Protein AF-A0A210R2B8-F1 (afdb_monomer)

Nearest PDB structures (foldseek):
  1wwd-assembly1_A  TM=2.646E-01  e=4.588E+00  Moloney murine leukemia virus

Radius of gyration: 27.99 Å; Cα contacts (8 Å, |Δi|>4): 147; chains: 1; bounding box: 76×61×56 Å

Foldseek 3Di:
DPLPDQDPVNVVVVLVVVLVVCVVVVPDDPVLSVLSVLLNVVLVVLVLFFDNSQSVVLVVVVVVVCVVVVDGRNDDDPVSVPPRTHTDCPGPVVVVVVVVVVVVVDDDPDDPPPPFFADADPVRFTAHPCLQVVNDPPVPDPGQNAASVPRHNPHHVVPDDPDDDPDPDPPPDDDPVPVVVVVVVVVVVVVVVPD

Solvent-accessible surface area (backbone atoms only — not comparable to full-atom values): 11917 Å² total; per-residue (Å²): 132,82,85,81,74,79,46,74,64,58,49,52,54,50,54,50,50,52,51,51,50,50,62,70,68,57,87,56,54,74,65,57,54,54,20,46,51,51,29,52,53,49,53,55,58,43,42,72,42,23,40,56,67,28,43,54,54,37,51,52,53,50,53,56,44,34,69,75,69,68,58,64,56,52,67,87,54,73,80,55,69,72,41,73,61,41,68,32,80,82,22,71,65,47,42,50,55,46,48,57,54,44,63,72,70,49,84,66,89,86,67,86,75,68,88,72,74,32,64,67,46,100,87,70,49,45,23,37,54,45,39,27,74,70,73,47,67,70,90,83,47,94,56,47,65,32,11,82,81,77,65,41,67,87,54,39,32,65,78,43,94,84,62,76,77,79,63,103,61,79,93,78,86,89,83,67,75,64,68,57,49,57,54,54,52,58,56,51,60,60,62,68,72,74,114

Sequence (195 aa):
MTFGDVTIEQYGYASIQILQDMIKTGDITQDAHADYLSYSQSVFRLAANNVWHSVLLYDMEYRDRQVQENFRSGSFLPNLREFNLIQKPDSVTAKAMTEIRDTSSGARPGYSAEKGKGPLLPDGRTIRRRFNTGECARMDCRMSHHCALCYSNNHNAKQHSGFNVSPGGRPNGQSRNARDRDRQTRQKDNLQQAV

Mean predicted aligned error: 19.86 Å

Organism: Mizuhopecten yessoensis (NCBI:txid6573)

pLDDT: mean 70.79, std 18.29, range [30.81, 95.88]

Structure (mmCIF, N/CA/C/O backbone):
data_AF-A0A210R2B8-F1
#
_entry.id   AF-A0A210R2B8-F1
#
loop_
_atom_site.group_PDB
_atom_site.id
_atom_site.type_symbol
_atom_site.label_atom_id
_atom_site.label_alt_id
_atom_site.label_comp_id
_atom_site.label_asym_id
_atom_site.label_entity_id
_atom_site.label_seq_id
_atom_site.pdbx_PDB_ins_code
_atom_site.Cartn_x
_atom_site.Cartn_y
_atom_site.Cartn_z
_atom_site.occupancy
_atom_site.B_iso_or_equiv
_atom_site.auth_seq_id
_atom_site.auth_comp_id
_atom_site.auth_asym_id
_atom_site.auth_atom_id
_atom_site.pdbx_PDB_model_num
ATOM 1 N N . MET A 1 1 ? -10.026 -19.875 -1.805 1.00 41.12 1 MET A N 1
ATOM 2 C CA . MET A 1 1 ? -10.613 -18.739 -2.545 1.00 41.12 1 MET A CA 1
ATOM 3 C C . MET A 1 1 ? -9.684 -18.397 -3.691 1.00 41.12 1 MET A C 1
ATOM 5 O O . MET A 1 1 ? -8.501 -18.196 -3.457 1.00 41.12 1 MET A O 1
ATOM 9 N N . THR A 1 2 ? -10.175 -18.420 -4.926 1.00 44.41 2 THR A N 1
ATOM 10 C CA . THR A 1 2 ? -9.425 -17.981 -6.106 1.00 44.41 2 THR A CA 1
ATOM 11 C C . THR A 1 2 ? -9.443 -16.453 -6.136 1.00 44.41 2 THR A C 1
ATOM 13 O O . THR A 1 2 ? -10.464 -15.850 -6.438 1.00 44.41 2 THR A O 1
ATOM 16 N N . PHE A 1 3 ? -8.323 -15.816 -5.787 1.00 53.41 3 PHE A N 1
ATOM 17 C CA . PHE A 1 3 ? -8.124 -14.354 -5.723 1.00 53.41 3 PHE A CA 1
ATOM 18 C C . PHE A 1 3 ? -8.175 -13.640 -7.099 1.00 53.41 3 PHE A C 1
ATOM 20 O O . PHE A 1 3 ? -7.581 -12.579 -7.286 1.00 53.41 3 PHE A O 1
ATOM 27 N N . GLY A 1 4 ? -8.831 -14.242 -8.095 1.00 56.97 4 GLY A N 1
ATOM 28 C CA . GLY A 1 4 ? -8.884 -13.751 -9.473 1.00 56.97 4 GLY A CA 1
ATOM 29 C C . GLY A 1 4 ? -9.984 -12.726 -9.747 1.00 56.97 4 GLY A C 1
ATOM 30 O O . GLY A 1 4 ? -9.853 -11.974 -10.707 1.00 56.97 4 GLY A O 1
ATOM 31 N N . ASP A 1 5 ? -11.020 -12.657 -8.904 1.00 71.19 5 ASP A N 1
ATOM 32 C CA . ASP A 1 5 ? -12.300 -12.057 -9.317 1.00 71.19 5 ASP A CA 1
ATOM 33 C C . ASP A 1 5 ? -12.723 -10.813 -8.522 1.00 71.19 5 ASP A C 1
ATOM 35 O O . ASP A 1 5 ? -13.748 -10.210 -8.831 1.00 71.19 5 ASP A O 1
ATOM 39 N N . VAL A 1 6 ? -11.962 -10.403 -7.500 1.00 86.94 6 VAL A N 1
ATOM 40 C CA . VAL A 1 6 ? -12.281 -9.175 -6.754 1.00 86.94 6 VAL A CA 1
ATOM 41 C C . VAL A 1 6 ? -11.829 -7.981 -7.579 1.00 86.94 6 VAL A C 1
ATOM 43 O O .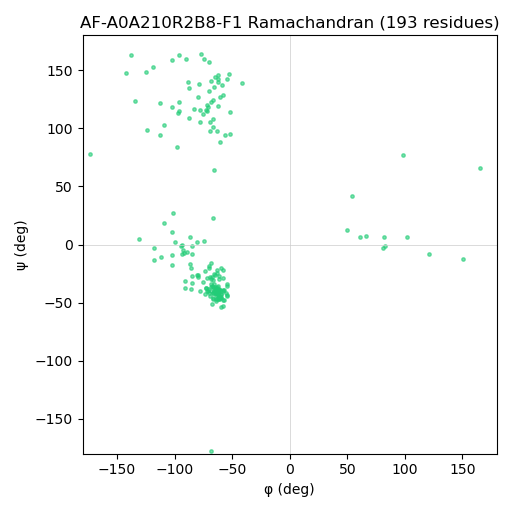 VAL A 1 6 ? -10.639 -7.803 -7.811 1.00 86.94 6 VAL A O 1
ATOM 46 N N . THR A 1 7 ? -12.770 -7.156 -8.017 1.00 91.44 7 THR A N 1
ATOM 47 C CA . THR A 1 7 ? -12.503 -5.874 -8.687 1.00 91.44 7 THR A CA 1
ATOM 48 C C . THR A 1 7 ? -12.100 -4.790 -7.683 1.00 91.44 7 THR A C 1
ATOM 50 O O . THR A 1 7 ? -12.315 -4.925 -6.476 1.00 91.44 7 THR A O 1
ATOM 53 N N . ILE A 1 8 ? -11.521 -3.691 -8.173 1.00 91.75 8 ILE A N 1
ATOM 54 C CA . ILE A 1 8 ? -11.140 -2.544 -7.330 1.00 91.75 8 ILE A CA 1
ATOM 55 C C . ILE A 1 8 ? -12.383 -1.955 -6.650 1.00 91.75 8 ILE A C 1
ATOM 57 O O . ILE A 1 8 ? -12.347 -1.604 -5.471 1.00 91.75 8 ILE A O 1
ATOM 61 N N . GLU A 1 9 ? -13.495 -1.889 -7.378 1.00 93.31 9 GLU A N 1
ATOM 62 C CA . GLU A 1 9 ? -14.778 -1.389 -6.902 1.00 93.31 9 GLU A CA 1
ATOM 63 C C . GLU A 1 9 ? -15.332 -2.273 -5.783 1.00 93.31 9 GLU A C 1
ATOM 65 O O . GLU A 1 9 ? -15.695 -1.767 -4.723 1.00 93.31 9 GLU A O 1
ATOM 70 N N . GLN A 1 10 ? -15.346 -3.597 -5.978 1.00 93.44 10 GLN A N 1
ATOM 71 C CA . GLN A 1 10 ? -15.793 -4.545 -4.951 1.00 93.44 10 GLN A CA 1
ATOM 72 C C . GLN A 1 10 ? -14.930 -4.470 -3.691 1.00 93.44 10 GLN A C 1
ATOM 74 O O . GLN A 1 10 ? -15.471 -4.479 -2.586 1.00 93.44 10 GLN A O 1
ATOM 79 N N . TYR A 1 11 ? -13.609 -4.349 -3.850 1.00 94.31 11 TYR A N 1
ATOM 80 C CA . TYR A 1 11 ? -12.707 -4.128 -2.724 1.00 94.31 11 TYR A CA 1
ATOM 81 C C . TYR A 1 11 ? -13.067 -2.836 -1.982 1.00 94.31 11 TYR A C 1
ATOM 83 O O . TYR A 1 11 ? -13.210 -2.852 -0.764 1.00 94.31 11 TYR A O 1
ATOM 91 N N . GLY A 1 12 ? -13.304 -1.735 -2.701 1.00 94.75 12 GLY A N 1
ATOM 92 C CA . GLY A 1 12 ? -13.677 -0.464 -2.082 1.00 94.75 12 GLY A CA 1
ATOM 93 C C . GLY A 1 12 ? -15.005 -0.496 -1.339 1.00 94.75 12 GLY A C 1
ATOM 94 O O . GLY A 1 12 ? -15.077 0.006 -0.217 1.00 94.75 12 GLY A O 1
ATOM 95 N N . TYR A 1 13 ? -16.029 -1.140 -1.902 1.00 95.88 13 TYR A N 1
ATOM 96 C CA . TYR A 1 13 ? -17.287 -1.365 -1.191 1.00 95.88 13 TYR A CA 1
ATOM 97 C C . TYR A 1 13 ? -17.075 -2.185 0.085 1.00 95.88 13 TYR A C 1
ATOM 99 O O . TYR A 1 13 ? -17.575 -1.801 1.143 1.00 95.88 13 TYR A O 1
ATOM 107 N N . ALA A 1 14 ? -16.290 -3.263 0.014 1.00 94.00 14 ALA A N 1
ATOM 108 C CA . ALA A 1 14 ? -15.979 -4.088 1.177 1.00 94.00 14 ALA A CA 1
ATOM 109 C C . ALA A 1 14 ? -15.198 -3.309 2.250 1.00 94.00 14 ALA A C 1
ATOM 111 O O . ALA A 1 14 ? -15.536 -3.395 3.429 1.00 94.00 14 ALA A O 1
ATOM 112 N N . SER A 1 15 ? -14.204 -2.499 1.868 1.00 93.44 15 SER A N 1
ATOM 113 C CA . SER A 1 15 ? -13.444 -1.674 2.816 1.00 93.44 15 SER A CA 1
ATOM 114 C C . SER A 1 15 ? -14.328 -0.652 3.530 1.00 93.44 15 SER A C 1
ATOM 116 O O . SER A 1 15 ? -14.217 -0.470 4.741 1.00 93.44 15 SER A O 1
ATOM 118 N N . ILE A 1 16 ? -15.241 0.004 2.806 1.00 94.38 16 ILE A N 1
ATOM 119 C CA . ILE A 1 16 ? -16.179 0.958 3.410 1.00 94.38 16 ILE A CA 1
ATOM 120 C C . ILE A 1 16 ? -17.126 0.239 4.373 1.00 94.38 16 ILE A C 1
ATOM 122 O O . ILE A 1 16 ? -17.379 0.755 5.460 1.00 94.38 16 ILE A O 1
ATOM 126 N N . GLN A 1 17 ? -17.614 -0.949 4.010 1.00 94.75 17 GLN A N 1
ATOM 127 C CA . GLN A 1 17 ? -18.483 -1.740 4.879 1.00 94.75 17 GLN A CA 1
ATOM 128 C C . GLN A 1 17 ? -17.774 -2.124 6.183 1.00 94.75 17 GLN A C 1
ATOM 130 O O . GLN A 1 17 ? -18.328 -1.909 7.257 1.00 94.75 17 GLN A O 1
ATOM 135 N N . ILE A 1 18 ? -16.522 -2.588 6.099 1.00 91.69 18 ILE A N 1
ATOM 136 C CA . ILE A 1 18 ? -15.697 -2.893 7.276 1.00 91.69 18 ILE A CA 1
ATOM 137 C C . ILE A 1 18 ? -15.569 -1.657 8.169 1.00 91.69 18 ILE A C 1
ATOM 139 O O . ILE A 1 18 ? -15.803 -1.746 9.369 1.00 91.69 18 ILE A O 1
ATOM 143 N N . LEU A 1 19 ? -15.257 -0.489 7.597 1.00 91.56 19 LEU A N 1
ATOM 144 C CA . LEU A 1 19 ? -15.153 0.748 8.371 1.00 91.56 19 LEU A CA 1
ATOM 145 C C . LEU A 1 19 ? -16.487 1.148 9.022 1.00 91.56 19 LEU A C 1
ATOM 147 O O . LEU A 1 19 ? -16.501 1.616 10.157 1.00 91.56 19 LEU A O 1
ATOM 151 N N . GLN A 1 20 ? -17.614 0.977 8.330 1.00 92.81 20 GLN A N 1
ATOM 152 C CA . GLN A 1 20 ? -18.930 1.251 8.909 1.00 92.81 20 GLN A CA 1
ATOM 153 C C . GLN A 1 20 ? -19.238 0.327 10.083 1.00 92.81 20 GLN A C 1
ATOM 155 O O . GLN A 1 20 ? -19.769 0.788 11.092 1.00 92.81 20 GLN A O 1
ATOM 160 N N . ASP A 1 21 ? -18.907 -0.954 9.960 1.00 91.75 21 ASP A N 1
ATOM 161 C CA . ASP A 1 21 ? -19.127 -1.930 11.021 1.00 91.75 21 ASP A CA 1
ATOM 162 C C . ASP A 1 21 ? -18.228 -1.621 12.224 1.00 91.75 21 ASP A C 1
ATOM 164 O O . ASP A 1 21 ? -18.722 -1.583 13.346 1.00 91.75 21 ASP A O 1
ATOM 168 N N . MET A 1 22 ? -16.965 -1.255 11.977 1.00 88.12 22 MET A N 1
ATOM 169 C CA . MET A 1 22 ? -16.023 -0.755 12.986 1.00 88.12 22 MET A CA 1
ATOM 170 C C . MET A 1 22 ? -16.580 0.450 13.769 1.00 88.12 22 MET A C 1
ATOM 172 O O . MET A 1 22 ? -16.492 0.498 14.994 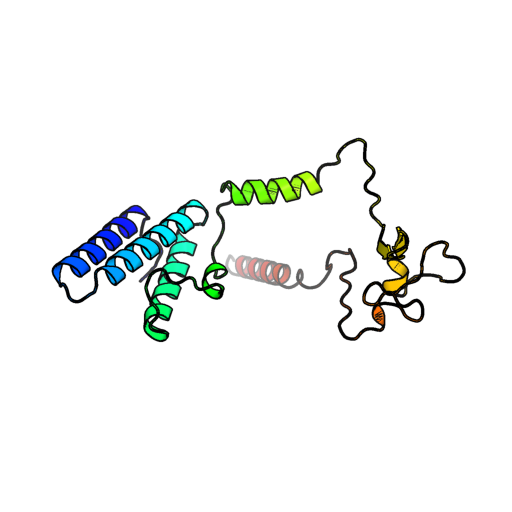1.00 88.12 22 MET A O 1
ATOM 176 N N . ILE A 1 23 ? -17.201 1.406 13.071 1.00 89.88 23 ILE A N 1
ATOM 177 C CA . ILE A 1 23 ? -17.823 2.585 13.693 1.00 89.88 23 ILE A CA 1
ATOM 178 C C . ILE A 1 23 ? -19.061 2.197 14.514 1.00 89.88 23 ILE A C 1
ATOM 180 O O . ILE A 1 23 ? -19.286 2.761 15.584 1.00 89.88 23 ILE A O 1
ATOM 184 N N . LYS A 1 24 ? -19.885 1.267 14.015 1.00 89.75 24 LYS A N 1
ATOM 185 C CA . LYS A 1 24 ? -21.137 0.853 14.669 1.00 89.75 24 LYS A CA 1
ATOM 186 C C . LYS A 1 24 ? -20.904 0.022 15.921 1.00 89.75 24 LYS A C 1
ATOM 188 O O . LYS A 1 24 ? -21.654 0.185 16.878 1.00 89.75 24 LYS A O 1
ATOM 193 N N . THR A 1 25 ? -19.923 -0.878 15.905 1.00 85.50 25 THR A N 1
ATOM 194 C CA . THR A 1 25 ? -19.613 -1.702 17.078 1.00 85.50 25 THR A CA 1
ATOM 195 C C . THR A 1 25 ? -19.008 -0.865 18.197 1.00 85.50 25 THR A C 1
ATOM 197 O O . THR A 1 25 ? -19.204 -1.188 19.361 1.00 85.50 25 THR A O 1
ATOM 200 N N . GLY A 1 26 ? -18.327 0.241 17.872 1.00 73.12 26 GLY A N 1
ATOM 201 C CA . GLY A 1 26 ? -17.733 1.133 18.872 1.00 73.12 26 GLY A CA 1
ATOM 202 C C . GLY A 1 26 ? -16.593 0.487 19.669 1.00 73.12 26 GLY A C 1
ATOM 203 O O . GLY A 1 26 ? -16.080 1.096 20.603 1.00 73.12 26 GLY A O 1
ATOM 204 N N . ASP A 1 27 ? -16.168 -0.717 19.276 1.00 65.81 27 ASP A N 1
ATOM 205 C CA . ASP A 1 27 ? -15.156 -1.536 19.954 1.00 65.81 27 ASP A CA 1
ATOM 206 C C . ASP A 1 27 ? -13.719 -1.021 19.741 1.00 65.81 27 ASP A C 1
ATOM 208 O O . ASP A 1 27 ? -12.745 -1.642 20.167 1.00 65.81 27 ASP A O 1
ATOM 212 N N . ILE A 1 28 ? -13.558 0.107 19.048 1.00 77.50 28 ILE A N 1
ATOM 213 C CA . ILE A 1 28 ? -12.274 0.600 18.549 1.00 77.50 28 ILE A CA 1
ATOM 214 C C . ILE A 1 28 ? -12.196 2.118 18.651 1.00 77.50 28 ILE A C 1
ATOM 216 O O . ILE A 1 28 ? -13.186 2.841 18.543 1.00 77.50 28 ILE A O 1
ATOM 220 N N . THR A 1 29 ? -10.982 2.608 18.890 1.00 81.69 29 THR A N 1
ATOM 221 C CA . THR A 1 29 ? -10.710 4.033 19.089 1.00 81.69 29 THR A CA 1
ATOM 222 C C . THR A 1 29 ? -10.867 4.821 17.786 1.00 81.69 29 THR A C 1
ATOM 224 O O . THR A 1 29 ? -10.700 4.282 16.692 1.00 81.69 29 THR A O 1
ATOM 227 N N . GLN A 1 30 ? -11.120 6.135 17.881 1.00 81.56 30 GLN A N 1
ATOM 228 C CA . GLN A 1 30 ? -11.117 7.012 16.698 1.00 81.56 30 GLN A CA 1
ATOM 229 C C . GLN A 1 30 ? -9.800 6.923 15.910 1.00 81.56 30 GLN A C 1
ATOM 231 O O . GLN A 1 30 ? -9.812 6.966 14.679 1.00 81.56 30 GLN A O 1
ATOM 236 N N . ASP A 1 31 ? -8.681 6.719 16.605 1.00 85.06 31 ASP A N 1
ATOM 237 C CA . ASP A 1 31 ? -7.373 6.497 15.989 1.00 85.06 31 ASP A CA 1
ATOM 238 C C . ASP A 1 31 ? -7.350 5.233 15.116 1.00 85.06 31 ASP A C 1
ATOM 240 O O . ASP A 1 31 ? -6.795 5.254 14.020 1.00 85.06 31 ASP A O 1
ATOM 244 N N . ALA A 1 32 ? -8.015 4.152 15.537 1.00 84.38 32 ALA A N 1
ATOM 245 C CA . ALA A 1 32 ? -8.114 2.924 14.750 1.00 84.38 32 ALA A CA 1
ATOM 246 C C . ALA A 1 32 ? -8.939 3.117 13.461 1.00 84.38 32 ALA A C 1
ATOM 248 O O . ALA A 1 32 ? -8.652 2.489 12.437 1.00 84.38 32 ALA A O 1
ATOM 249 N N . HIS A 1 33 ? -9.929 4.018 13.472 1.00 88.00 33 HIS A N 1
ATOM 250 C CA . HIS A 1 33 ? -10.662 4.396 12.259 1.00 88.00 33 HIS A CA 1
ATOM 251 C C . HIS A 1 33 ? -9.757 5.145 11.272 1.00 88.00 33 HIS A C 1
ATOM 253 O O . HIS A 1 33 ? -9.731 4.826 10.080 1.00 88.00 33 HIS A O 1
ATOM 259 N N . ALA A 1 34 ? -8.986 6.120 11.765 1.00 88.88 34 ALA A N 1
ATOM 260 C CA . ALA A 1 34 ? -8.048 6.893 10.953 1.00 88.88 34 ALA A CA 1
ATOM 261 C C . ALA A 1 34 ? -6.929 6.013 10.362 1.00 88.88 34 ALA A C 1
ATOM 263 O O . ALA A 1 34 ? -6.553 6.166 9.195 1.00 88.88 34 ALA A O 1
ATOM 264 N N . ASP A 1 35 ? -6.451 5.044 11.137 1.00 90.44 35 ASP A N 1
ATOM 265 C CA . ASP A 1 35 ? -5.475 4.040 10.716 1.00 90.44 35 ASP A CA 1
ATOM 266 C C . ASP A 1 35 ? -6.001 3.168 9.572 1.00 90.44 35 ASP A C 1
ATOM 268 O O . ASP A 1 35 ? -5.318 2.951 8.568 1.00 90.44 35 ASP A O 1
ATOM 272 N N . TYR A 1 36 ? -7.239 2.680 9.694 1.00 91.56 36 TYR A N 1
ATOM 273 C CA . TYR A 1 36 ? -7.866 1.859 8.661 1.00 91.56 36 TYR A CA 1
ATOM 274 C C . TYR A 1 36 ? -8.130 2.648 7.369 1.00 91.56 36 TYR A C 1
ATOM 276 O O . TYR A 1 36 ? -7.941 2.131 6.262 1.00 91.56 36 TYR A O 1
ATOM 284 N N . LEU A 1 37 ? -8.496 3.927 7.486 1.00 91.50 37 LEU A N 1
ATOM 285 C CA . LEU A 1 37 ? -8.605 4.831 6.341 1.00 91.50 37 LEU A CA 1
ATOM 286 C C . LEU A 1 37 ? -7.251 5.032 5.649 1.00 91.50 37 LEU A C 1
ATOM 288 O O . LEU A 1 37 ? -7.159 4.899 4.428 1.00 91.50 37 LEU A O 1
ATOM 292 N N . SER A 1 38 ? -6.193 5.294 6.418 1.00 90.75 38 SER A N 1
ATOM 293 C CA . SER A 1 38 ? -4.828 5.480 5.904 1.00 90.75 38 SER A CA 1
ATOM 294 C C . SER A 1 38 ? -4.300 4.222 5.205 1.00 90.75 38 SER A C 1
ATOM 296 O O . SER A 1 38 ? -3.662 4.290 4.146 1.00 90.75 38 SER A O 1
ATOM 298 N N . TYR A 1 39 ? -4.615 3.054 5.766 1.00 92.50 39 TYR A N 1
ATOM 299 C CA . TYR A 1 39 ? -4.369 1.760 5.143 1.00 92.50 39 TYR A CA 1
ATOM 300 C C . TYR A 1 39 ? -5.088 1.629 3.796 1.00 92.50 39 TYR A C 1
ATOM 302 O O . TYR A 1 39 ? -4.447 1.397 2.770 1.00 92.50 39 TYR A O 1
ATOM 310 N N . SER A 1 40 ? -6.402 1.855 3.776 1.00 92.38 40 SER A N 1
ATOM 311 C CA . SER A 1 40 ? -7.226 1.716 2.571 1.00 92.38 40 SER A CA 1
ATOM 312 C C . SER A 1 40 ? -6.747 2.647 1.450 1.00 92.38 40 SER A C 1
ATOM 314 O O . SER A 1 40 ? -6.583 2.222 0.306 1.00 92.38 40 SER A O 1
ATOM 316 N N . GLN A 1 41 ? -6.413 3.900 1.781 1.00 91.44 41 GLN A N 1
ATOM 317 C CA . GLN A 1 41 ? -5.804 4.854 0.845 1.00 91.44 41 GLN A CA 1
ATOM 318 C C . GLN A 1 41 ? -4.486 4.335 0.259 1.00 91.44 41 GLN A C 1
ATOM 320 O O . GLN A 1 41 ? -4.214 4.519 -0.930 1.00 91.44 41 GLN A O 1
ATOM 325 N N . SER A 1 42 ? -3.665 3.670 1.074 1.00 90.06 42 SER A N 1
ATOM 326 C CA . SER A 1 42 ? -2.404 3.086 0.619 1.00 90.06 42 SER A CA 1
ATOM 327 C C . SER A 1 42 ? -2.635 1.966 -0.394 1.00 90.06 42 SER A C 1
ATOM 329 O O . SER A 1 42 ? -1.955 1.955 -1.420 1.00 90.06 42 SER A O 1
ATOM 331 N N . VAL A 1 43 ? -3.627 1.098 -0.176 1.00 91.88 43 VAL A N 1
ATOM 332 C CA . VAL A 1 43 ? -4.001 0.037 -1.128 1.00 91.88 43 VAL A CA 1
ATOM 333 C C . VAL A 1 43 ? -4.461 0.630 -2.465 1.00 91.88 43 VAL A C 1
ATOM 335 O O . VAL A 1 43 ? -3.948 0.245 -3.517 1.00 91.88 43 VAL A O 1
ATOM 338 N N . PHE A 1 44 ? -5.327 1.649 -2.457 1.00 92.69 44 PHE A N 1
ATOM 339 C CA . PHE A 1 44 ? -5.743 2.327 -3.695 1.00 92.69 44 PHE A CA 1
ATOM 340 C C . PHE A 1 44 ? -4.588 3.036 -4.408 1.00 92.69 44 PHE A C 1
ATOM 342 O O . PHE A 1 44 ? -4.476 2.989 -5.636 1.00 92.69 44 PHE A O 1
ATOM 349 N N . ARG A 1 45 ? -3.672 3.648 -3.654 1.00 89.44 45 ARG A N 1
ATOM 350 C CA . ARG A 1 45 ? -2.462 4.253 -4.223 1.00 89.44 45 ARG A CA 1
ATOM 351 C C . ARG A 1 45 ? -1.561 3.207 -4.882 1.00 89.44 45 ARG A C 1
ATOM 353 O O . ARG A 1 45 ? -0.956 3.486 -5.919 1.00 89.44 45 ARG A O 1
ATOM 360 N N . LEU A 1 46 ? -1.468 2.007 -4.309 1.00 90.12 46 LEU A N 1
ATOM 361 C CA . LEU A 1 46 ? -0.760 0.890 -4.933 1.00 90.12 46 LEU A CA 1
ATOM 362 C C . LEU A 1 46 ? -1.474 0.431 -6.209 1.00 90.12 46 LEU A C 1
ATOM 364 O O . LEU A 1 46 ? -0.799 0.231 -7.218 1.00 90.12 46 LEU A O 1
ATOM 368 N N . ALA A 1 47 ? -2.806 0.356 -6.205 1.00 91.25 47 ALA A N 1
ATOM 369 C CA . ALA A 1 47 ? -3.615 -0.014 -7.370 1.00 91.25 47 ALA A CA 1
ATOM 370 C C . ALA A 1 47 ? -3.469 0.955 -8.552 1.00 91.25 47 ALA A C 1
ATOM 372 O O . ALA A 1 47 ? -3.612 0.547 -9.707 1.00 91.25 47 ALA A O 1
ATOM 373 N N . ALA A 1 48 ? -3.140 2.225 -8.299 1.00 88.62 48 ALA A N 1
ATOM 374 C CA . ALA A 1 48 ? -2.877 3.192 -9.362 1.00 88.62 48 ALA A CA 1
ATOM 375 C C . ALA A 1 48 ? -1.671 2.775 -10.225 1.00 88.62 48 ALA A C 1
ATOM 377 O O . ALA A 1 48 ? -1.766 2.753 -11.454 1.00 88.62 48 ALA A O 1
ATOM 378 N N . ASN A 1 49 ? -0.571 2.371 -9.583 1.00 85.94 49 ASN A N 1
ATOM 379 C CA . ASN A 1 49 ? 0.719 2.139 -10.243 1.00 85.94 49 ASN A CA 1
ATOM 380 C C . ASN A 1 49 ? 1.044 0.662 -10.493 1.00 85.94 49 ASN A C 1
ATOM 382 O O . ASN A 1 49 ? 1.910 0.371 -11.316 1.00 85.94 49 ASN A O 1
ATOM 386 N N . ASN A 1 50 ? 0.366 -0.262 -9.813 1.00 89.25 50 ASN A N 1
ATOM 387 C CA . ASN A 1 50 ? 0.668 -1.691 -9.859 1.00 89.25 50 ASN A CA 1
ATOM 388 C C . ASN A 1 50 ? -0.511 -2.504 -10.394 1.00 89.25 50 ASN A C 1
ATOM 390 O O . ASN A 1 50 ? -1.671 -2.105 -10.285 1.00 89.25 50 ASN A O 1
ATOM 394 N N . VAL A 1 51 ? -0.211 -3.653 -10.991 1.00 89.75 51 VAL A N 1
ATOM 395 C CA . VAL A 1 51 ? -1.205 -4.616 -11.466 1.00 89.75 51 VAL A CA 1
ATOM 396 C C . VAL A 1 51 ? -2.073 -5.042 -10.287 1.00 89.75 51 VAL A C 1
ATOM 398 O O . VAL A 1 51 ? -1.554 -5.460 -9.254 1.00 89.75 51 VAL A O 1
ATOM 401 N N . TRP A 1 52 ? -3.393 -4.959 -10.446 1.00 91.38 52 TRP A N 1
ATOM 402 C CA . TRP A 1 52 ? -4.338 -5.139 -9.344 1.00 91.38 52 TRP A CA 1
ATOM 403 C C . TRP A 1 52 ? -4.164 -6.466 -8.598 1.00 91.38 52 TRP A C 1
ATOM 405 O O . TRP A 1 52 ? -4.107 -6.483 -7.374 1.00 91.38 52 TRP A O 1
ATOM 415 N N . HIS A 1 53 ? -3.940 -7.559 -9.328 1.00 88.44 53 HIS A N 1
ATOM 416 C CA . HIS A 1 53 ? -3.676 -8.865 -8.725 1.00 88.44 53 HIS A CA 1
ATOM 417 C C . HIS A 1 53 ? -2.470 -8.856 -7.766 1.00 88.44 53 HIS A C 1
ATOM 419 O O . HIS A 1 53 ? -2.530 -9.442 -6.691 1.00 88.44 53 HIS A O 1
ATOM 425 N N . SER A 1 54 ? -1.395 -8.133 -8.101 1.00 88.25 54 SER A N 1
ATOM 426 C CA . SER A 1 54 ? -0.243 -7.991 -7.199 1.00 88.25 54 SER A CA 1
ATOM 427 C C . SER A 1 54 ? -0.553 -7.167 -5.947 1.00 88.25 54 SER A C 1
ATOM 429 O O . SER A 1 54 ? 0.018 -7.416 -4.890 1.00 88.25 54 SER A O 1
ATOM 431 N N . VAL A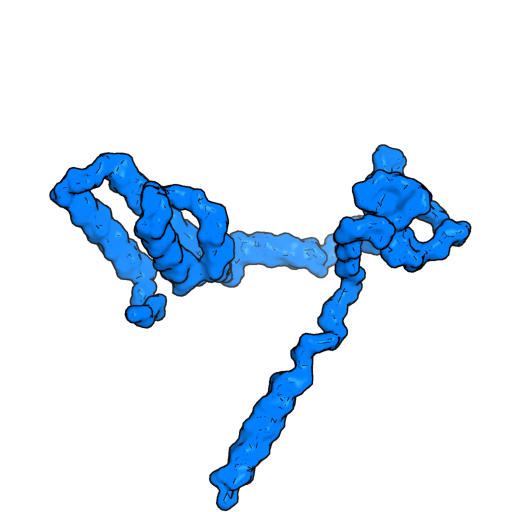 1 55 ? -1.490 -6.220 -6.046 1.00 90.94 55 VAL A N 1
ATOM 432 C CA . VAL A 1 55 ? -1.953 -5.419 -4.906 1.00 90.94 55 VAL A CA 1
ATOM 433 C C . VAL A 1 55 ? -2.814 -6.256 -3.964 1.00 90.94 55 VAL A C 1
ATOM 435 O O . VAL A 1 55 ? -2.664 -6.124 -2.757 1.00 90.94 55 VAL A O 1
ATOM 438 N N . LEU A 1 56 ? -3.644 -7.162 -4.488 1.00 90.50 56 LEU A N 1
ATOM 439 C CA . LEU A 1 56 ? -4.400 -8.113 -3.664 1.00 90.50 56 LEU A CA 1
ATOM 440 C C . LEU A 1 56 ? -3.484 -9.091 -2.911 1.00 90.50 56 LEU A C 1
ATOM 442 O O . LEU A 1 56 ? -3.742 -9.403 -1.754 1.00 90.50 56 LEU A O 1
ATOM 446 N N . LEU A 1 57 ? -2.389 -9.544 -3.533 1.00 88.50 57 LEU A N 1
ATOM 447 C CA . LEU A 1 57 ? -1.386 -10.369 -2.844 1.00 88.50 57 LEU A CA 1
ATOM 448 C C . LEU A 1 57 ? -0.670 -9.592 -1.733 1.00 88.50 57 LEU A C 1
ATOM 450 O O . LEU A 1 57 ? -0.425 -10.142 -0.663 1.00 88.50 57 LEU A O 1
ATOM 454 N N . TYR A 1 58 ? -0.355 -8.318 -1.982 1.00 90.31 58 TYR A N 1
ATOM 455 C CA . TYR A 1 58 ? 0.180 -7.418 -0.962 1.00 90.31 58 TYR A CA 1
ATOM 456 C C . TYR A 1 58 ? -0.804 -7.230 0.202 1.00 90.31 58 TYR A C 1
ATOM 458 O O . TYR A 1 58 ? -0.397 -7.323 1.355 1.00 90.31 58 TYR A O 1
ATOM 466 N N . ASP A 1 59 ? -2.081 -6.973 -0.095 1.00 90.44 59 ASP A N 1
ATOM 467 C CA . ASP A 1 59 ? -3.147 -6.783 0.896 1.00 90.44 59 ASP A CA 1
ATOM 468 C C . ASP A 1 59 ? -3.289 -8.012 1.802 1.00 90.44 59 ASP A C 1
ATOM 470 O O . ASP A 1 59 ? -3.263 -7.889 3.024 1.00 90.44 59 ASP A O 1
ATOM 474 N N . MET A 1 60 ? -3.327 -9.204 1.204 1.00 88.38 60 MET A N 1
ATOM 475 C CA . MET A 1 60 ? -3.386 -10.469 1.934 1.00 88.38 60 MET A CA 1
ATOM 476 C C . MET A 1 60 ? -2.196 -10.635 2.889 1.00 88.38 60 MET A C 1
ATOM 478 O O . MET A 1 60 ? -2.397 -10.826 4.085 1.00 88.38 60 MET A O 1
ATOM 482 N N . GLU A 1 61 ? -0.963 -10.486 2.394 1.00 88.44 61 GLU A N 1
ATOM 483 C CA . GLU A 1 61 ? 0.249 -10.592 3.222 1.00 88.44 61 GLU A CA 1
ATOM 484 C C . GLU A 1 61 ? 0.266 -9.528 4.332 1.00 88.44 61 GLU A C 1
ATOM 486 O O . GLU A 1 61 ? 0.648 -9.811 5.467 1.00 88.44 61 GLU A O 1
ATOM 491 N N . TYR A 1 62 ? -0.175 -8.301 4.037 1.00 90.50 62 TYR A N 1
ATOM 492 C CA . TYR A 1 62 ? -0.251 -7.232 5.030 1.00 90.50 62 TYR A CA 1
ATOM 493 C C . TYR A 1 62 ? -1.193 -7.613 6.170 1.00 90.50 62 TYR A C 1
ATOM 495 O O . TYR A 1 62 ? -0.852 -7.428 7.338 1.00 90.50 62 TYR A O 1
ATOM 503 N N . ARG A 1 63 ? -2.372 -8.152 5.843 1.00 88.94 63 ARG A N 1
ATOM 504 C CA . ARG A 1 63 ? -3.390 -8.537 6.827 1.00 88.94 63 ARG A CA 1
ATOM 505 C C . ARG A 1 63 ? -2.974 -9.772 7.618 1.00 88.94 63 ARG A C 1
ATOM 507 O O . ARG A 1 63 ? -3.156 -9.781 8.833 1.00 88.94 63 ARG A O 1
ATOM 514 N N . ASP A 1 64 ? -2.328 -10.745 6.984 1.00 89.81 64 ASP A N 1
ATOM 515 C CA . ASP A 1 64 ? -1.771 -11.910 7.675 1.00 89.81 64 ASP A CA 1
ATOM 516 C C . ASP A 1 64 ? -0.697 -11.494 8.686 1.00 89.81 64 ASP A C 1
ATOM 518 O O . ASP A 1 64 ? -0.730 -11.912 9.847 1.00 89.81 64 ASP A O 1
ATOM 522 N N . ARG A 1 65 ? 0.216 -10.594 8.300 1.00 87.56 65 ARG A N 1
ATOM 523 C CA . ARG A 1 65 ? 1.205 -10.051 9.240 1.00 87.56 65 ARG A CA 1
ATOM 524 C C . ARG A 1 65 ? 0.594 -9.164 10.300 1.00 87.56 65 ARG A C 1
ATOM 526 O O . ARG A 1 65 ? 1.072 -9.171 11.426 1.00 87.56 65 ARG A O 1
ATOM 533 N N . GLN A 1 66 ? -0.455 -8.417 9.973 1.00 89.62 66 GLN A N 1
ATOM 534 C CA . GLN A 1 66 ? -1.164 -7.612 10.958 1.00 89.62 66 GLN A CA 1
ATOM 535 C C . GLN A 1 66 ? -1.691 -8.487 12.098 1.00 89.62 66 GLN A C 1
ATOM 537 O O . GLN A 1 66 ? -1.581 -8.095 13.256 1.00 89.62 66 GLN A O 1
ATOM 542 N N . VAL A 1 67 ? -2.194 -9.685 11.785 1.00 88.44 67 VAL A N 1
ATOM 543 C CA . VAL A 1 67 ? -2.628 -10.664 12.791 1.00 88.44 67 VAL A CA 1
ATOM 544 C C . VAL A 1 67 ? -1.440 -11.252 13.562 1.00 88.44 67 VAL A C 1
ATOM 546 O O . VAL A 1 67 ? -1.523 -11.402 14.777 1.00 88.44 67 VAL A O 1
ATOM 549 N N . GLN A 1 68 ? -0.334 -11.574 12.884 1.00 88.62 68 GLN A N 1
ATOM 550 C CA . GLN A 1 68 ? 0.833 -12.215 13.512 1.00 88.62 68 GLN A CA 1
ATOM 551 C C . GLN A 1 68 ? 1.650 -11.270 14.405 1.00 88.62 68 GLN A C 1
ATOM 553 O O . GLN A 1 68 ? 2.098 -11.659 15.480 1.00 88.62 68 GLN A O 1
ATOM 558 N N . GLU A 1 69 ? 1.868 -10.039 13.950 1.00 88.31 69 GLU A N 1
ATOM 559 C CA . GLU A 1 69 ? 2.758 -9.053 14.570 1.00 88.31 69 GLU A CA 1
ATOM 560 C C . GLU A 1 69 ? 1.987 -7.980 15.366 1.00 88.31 69 GLU A C 1
ATOM 562 O O . GLU A 1 69 ? 2.594 -7.198 16.096 1.00 88.31 69 GLU A O 1
ATOM 567 N N . ASN A 1 70 ? 0.653 -7.947 15.252 1.00 87.00 70 ASN A N 1
ATOM 568 C CA . ASN A 1 70 ? -0.251 -7.054 15.985 1.00 87.00 70 ASN A CA 1
ATOM 569 C C . ASN A 1 70 ? 0.093 -5.554 15.863 1.00 87.00 70 ASN A C 1
ATOM 571 O O . ASN A 1 70 ? 0.043 -4.798 16.837 1.00 87.00 70 ASN A O 1
ATOM 575 N N . PHE A 1 71 ? 0.462 -5.106 14.661 1.00 88.62 71 PHE A N 1
ATOM 576 C CA . PHE A 1 71 ? 0.735 -3.693 14.390 1.00 88.62 71 PHE A CA 1
ATOM 577 C C . PHE A 1 71 ? -0.521 -2.923 13.942 1.00 88.62 71 PHE A C 1
ATOM 579 O O . PHE A 1 71 ? -1.502 -3.474 13.434 1.00 88.62 71 PHE A O 1
ATOM 586 N N . ARG A 1 72 ? -0.471 -1.593 14.086 1.00 85.56 72 ARG A N 1
ATOM 587 C CA . ARG A 1 72 ? -1.575 -0.688 13.723 1.00 85.56 72 ARG A CA 1
ATOM 588 C C . ARG A 1 72 ? -1.807 -0.634 12.215 1.00 85.56 72 ARG A C 1
ATOM 590 O O . ARG A 1 72 ? -0.845 -0.556 11.449 1.00 85.56 72 ARG A O 1
ATOM 597 N N . SER A 1 73 ? -3.066 -0.584 11.780 1.00 84.06 73 SER A N 1
ATOM 598 C CA . SER A 1 73 ? -3.385 -0.362 10.362 1.00 84.06 73 SER A CA 1
ATOM 599 C 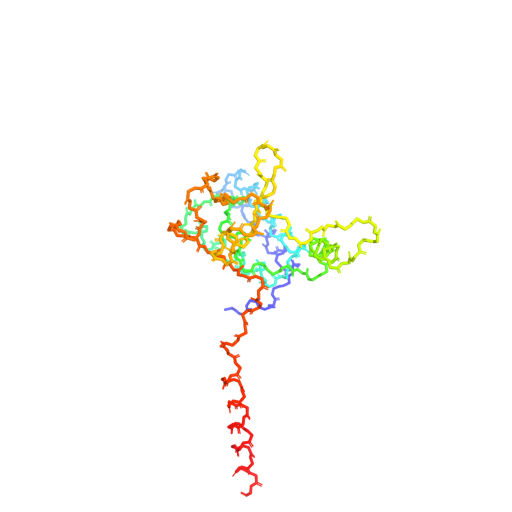C . SER A 1 73 ? -2.712 0.922 9.856 1.00 84.06 73 SER A C 1
ATOM 601 O O . SER A 1 73 ? -2.556 1.893 10.587 1.00 84.06 73 SER A O 1
ATOM 603 N N . GLY A 1 74 ? -2.239 0.917 8.614 1.00 81.06 74 GLY A N 1
ATOM 604 C CA . GLY A 1 74 ? -1.523 2.058 8.039 1.00 81.06 74 GLY A CA 1
ATOM 605 C C . GLY A 1 74 ? -0.045 2.144 8.440 1.00 81.06 74 GLY A C 1
ATOM 606 O O . GLY A 1 74 ? 0.670 2.992 7.907 1.00 81.06 74 GLY A O 1
ATOM 607 N N . SER A 1 75 ? 0.450 1.243 9.300 1.00 83.25 75 SER A N 1
ATOM 608 C CA . SER A 1 75 ? 1.887 1.126 9.570 1.00 83.25 75 SER A CA 1
ATOM 609 C C . SER A 1 75 ? 2.660 0.824 8.289 1.00 83.25 75 SER A C 1
ATOM 611 O O . SER A 1 75 ? 2.250 -0.005 7.470 1.00 83.25 75 SER A O 1
ATOM 613 N N . PHE A 1 76 ? 3.802 1.493 8.130 1.00 75.00 76 PHE A N 1
ATOM 614 C CA . PHE A 1 76 ? 4.707 1.269 7.014 1.00 75.00 76 PHE A CA 1
ATOM 615 C C . PHE A 1 76 ? 5.611 0.069 7.298 1.00 75.00 76 PHE A C 1
ATOM 617 O O . PHE A 1 76 ? 6.439 0.117 8.204 1.00 75.00 76 PHE A O 1
ATOM 624 N N . LEU A 1 77 ? 5.488 -0.978 6.483 1.00 74.62 77 LEU A N 1
ATOM 625 C CA . LEU A 1 77 ? 6.364 -2.146 6.520 1.00 74.62 77 LEU A CA 1
ATOM 626 C C . LEU A 1 77 ? 7.258 -2.147 5.269 1.00 74.62 77 LEU A C 1
ATOM 628 O O . LEU A 1 77 ? 6.778 -2.505 4.188 1.00 74.62 77 LEU A O 1
ATOM 632 N N . PRO A 1 78 ? 8.546 -1.752 5.384 1.00 69.38 78 PRO A N 1
ATOM 633 C CA . PRO A 1 78 ? 9.455 -1.651 4.239 1.00 69.38 78 PRO A CA 1
ATOM 634 C C . PRO A 1 78 ? 9.537 -2.958 3.442 1.00 69.38 78 PRO A C 1
ATOM 636 O O . PRO A 1 78 ? 9.412 -2.953 2.221 1.00 69.38 78 PRO A O 1
ATOM 639 N N . ASN A 1 79 ? 9.636 -4.079 4.158 1.00 72.69 79 ASN A N 1
ATOM 640 C CA . ASN A 1 79 ? 9.815 -5.418 3.592 1.00 72.69 79 ASN A CA 1
ATOM 641 C C . ASN A 1 79 ? 8.599 -5.884 2.773 1.00 72.69 79 ASN A C 1
ATOM 643 O O . ASN A 1 79 ? 8.729 -6.712 1.879 1.00 72.69 79 ASN A O 1
ATOM 647 N N . LEU A 1 80 ? 7.417 -5.342 3.072 1.00 70.88 80 LEU A N 1
ATOM 648 C CA . LEU A 1 80 ? 6.167 -5.676 2.394 1.00 70.88 80 LEU A CA 1
ATOM 649 C C . LEU A 1 80 ? 5.982 -4.854 1.115 1.00 70.88 80 LEU A C 1
ATOM 651 O O . LEU A 1 80 ? 5.351 -5.309 0.171 1.00 70.88 80 LEU A O 1
ATOM 655 N N . ARG A 1 81 ? 6.567 -3.651 1.044 1.00 63.28 81 ARG A N 1
ATOM 656 C CA . ARG A 1 81 ? 6.478 -2.779 -0.139 1.00 63.28 81 ARG A CA 1
ATOM 657 C C . ARG A 1 81 ? 7.217 -3.352 -1.350 1.00 63.28 81 ARG A C 1
ATOM 659 O O . ARG A 1 81 ? 6.866 -3.040 -2.481 1.00 63.28 81 ARG A O 1
ATOM 666 N N . GLU A 1 82 ? 8.246 -4.156 -1.121 1.00 62.38 82 GLU A N 1
ATOM 667 C CA . GLU A 1 82 ? 9.017 -4.814 -2.182 1.00 62.38 82 GLU A CA 1
ATOM 668 C C . GLU A 1 82 ? 8.439 -6.185 -2.562 1.00 62.38 82 GLU A C 1
ATOM 670 O O . GLU A 1 82 ? 8.879 -6.802 -3.532 1.00 62.38 82 GLU A O 1
ATOM 675 N N . PHE A 1 83 ? 7.427 -6.662 -1.832 1.00 67.44 83 PHE A N 1
ATOM 676 C CA . PHE A 1 83 ? 6.826 -7.964 -2.072 1.00 67.44 83 PHE A CA 1
ATOM 677 C C . PHE A 1 83 ? 5.933 -7.940 -3.309 1.00 67.44 83 PHE A C 1
ATOM 679 O O . PHE A 1 83 ? 4.871 -7.324 -3.296 1.00 67.44 83 PHE A O 1
ATOM 686 N N . ASN A 1 84 ? 6.355 -8.647 -4.361 1.00 71.12 84 ASN A N 1
ATOM 687 C CA . ASN A 1 84 ? 5.549 -9.061 -5.516 1.00 71.12 84 ASN A CA 1
ATOM 688 C C . ASN A 1 84 ? 4.712 -7.976 -6.220 1.00 71.12 84 ASN A C 1
ATOM 690 O O . ASN A 1 84 ? 3.891 -8.320 -7.066 1.00 71.12 84 ASN A O 1
ATOM 694 N N . LEU A 1 85 ? 4.920 -6.686 -5.936 1.00 86.25 85 LEU A N 1
ATOM 695 C CA . LEU A 1 85 ? 4.230 -5.589 -6.603 1.00 86.25 85 LEU A CA 1
ATOM 696 C C . LEU A 1 85 ? 4.755 -5.456 -8.030 1.00 86.25 85 LEU A C 1
ATOM 698 O O . LEU A 1 85 ? 5.916 -5.122 -8.268 1.00 86.25 85 LEU A O 1
ATOM 702 N N . ILE A 1 86 ? 3.874 -5.713 -8.991 1.00 85.75 86 ILE A N 1
ATOM 703 C CA . ILE A 1 86 ? 4.199 -5.639 -10.411 1.00 85.75 86 ILE A CA 1
ATOM 704 C C . ILE A 1 86 ? 3.746 -4.273 -10.906 1.00 85.75 86 ILE A C 1
ATOM 706 O O . ILE A 1 86 ? 2.547 -4.005 -10.962 1.00 85.75 86 ILE A O 1
ATOM 710 N N . GLN A 1 87 ? 4.685 -3.407 -11.288 1.00 85.56 87 GLN A N 1
ATOM 711 C CA . GLN A 1 87 ? 4.339 -2.110 -11.869 1.00 85.56 87 GLN A CA 1
ATOM 712 C C . GLN A 1 87 ? 3.579 -2.288 -13.186 1.00 85.56 87 GLN A C 1
ATOM 714 O O . GLN A 1 87 ? 3.925 -3.133 -14.014 1.00 85.56 87 GLN A O 1
ATOM 719 N N . LYS A 1 88 ? 2.556 -1.457 -13.409 1.00 83.75 88 LYS A N 1
ATOM 720 C CA . LYS A 1 88 ? 1.892 -1.390 -14.712 1.00 83.75 88 LYS A CA 1
ATOM 721 C C . LYS A 1 88 ? 2.889 -0.847 -15.743 1.00 83.75 88 LYS A C 1
ATOM 723 O O . LYS A 1 88 ? 3.539 0.164 -15.448 1.00 83.75 88 LYS A O 1
ATOM 728 N N . PRO A 1 89 ? 2.965 -1.442 -16.948 1.00 69.56 89 PRO A N 1
ATOM 729 C CA . PRO A 1 89 ? 3.857 -0.972 -18.012 1.00 69.56 89 PRO A CA 1
ATOM 730 C C . PRO A 1 89 ? 3.577 0.487 -18.396 1.00 69.56 89 PRO A C 1
ATOM 732 O O . PRO A 1 89 ? 4.491 1.225 -18.751 1.00 69.56 89 PRO A O 1
ATOM 735 N N . ASP A 1 90 ? 2.330 0.929 -18.229 1.00 69.56 90 ASP A N 1
ATOM 736 C CA . ASP A 1 90 ? 1.887 2.263 -18.634 1.00 69.56 90 ASP A CA 1
ATOM 737 C C . ASP A 1 90 ? 1.951 3.291 -17.498 1.00 69.56 90 ASP A C 1
ATOM 739 O O . ASP A 1 90 ? 1.594 4.454 -17.709 1.00 69.56 90 ASP A O 1
ATOM 743 N N . SER A 1 91 ? 2.364 2.881 -16.291 1.00 66.75 91 SER A N 1
ATOM 744 C CA . SER A 1 91 ? 2.430 3.800 -15.154 1.00 66.75 91 SER A CA 1
ATOM 745 C C . SER A 1 91 ? 3.427 4.919 -15.445 1.00 66.75 91 SER A C 1
ATOM 747 O O . SER A 1 91 ? 4.483 4.690 -16.033 1.00 66.75 91 SER A O 1
ATOM 749 N N . VAL A 1 92 ? 3.111 6.142 -15.013 1.00 63.91 92 VAL A N 1
ATOM 750 C CA . VAL A 1 92 ? 3.993 7.310 -15.194 1.00 63.91 92 VAL A CA 1
ATOM 751 C C . VAL A 1 92 ? 5.390 7.026 -14.634 1.00 63.91 92 VAL A C 1
ATOM 753 O O . VAL A 1 92 ? 6.385 7.419 -15.229 1.00 63.91 92 VAL A O 1
ATOM 756 N N . THR A 1 93 ? 5.480 6.271 -13.535 1.00 61.91 93 THR A N 1
ATOM 757 C CA . THR A 1 93 ? 6.751 5.839 -12.945 1.00 61.91 93 THR A CA 1
ATOM 758 C C . THR A 1 93 ? 7.486 4.810 -13.807 1.00 61.91 93 THR A C 1
ATOM 760 O O . THR A 1 93 ? 8.686 4.968 -14.012 1.00 61.91 93 THR A O 1
ATOM 763 N N . ALA A 1 94 ? 6.801 3.799 -14.354 1.00 59.91 94 ALA A N 1
ATOM 764 C CA . ALA A 1 94 ? 7.423 2.834 -15.265 1.00 59.91 94 ALA A CA 1
ATOM 765 C C . ALA A 1 94 ? 7.885 3.508 -16.564 1.00 59.91 94 ALA A C 1
ATOM 767 O O . ALA A 1 94 ? 8.983 3.224 -17.042 1.00 59.91 94 ALA A O 1
ATOM 768 N N . LYS A 1 95 ? 7.102 4.458 -17.090 1.00 62.72 95 LYS A N 1
ATOM 769 C CA . LYS A 1 95 ? 7.483 5.288 -18.239 1.00 62.72 95 LYS A CA 1
ATOM 770 C C . LYS A 1 95 ? 8.681 6.167 -17.918 1.00 62.72 95 LYS A C 1
ATOM 772 O O . LYS A 1 95 ? 9.642 6.110 -18.661 1.00 62.72 95 LYS A O 1
ATOM 777 N N . ALA A 1 96 ? 8.708 6.859 -16.779 1.00 62.12 96 ALA A N 1
ATOM 778 C CA . ALA A 1 96 ? 9.863 7.656 -16.360 1.00 62.12 96 ALA A CA 1
ATOM 779 C C . ALA A 1 96 ? 11.127 6.800 -16.151 1.00 62.12 96 ALA A C 1
ATOM 781 O O . ALA A 1 96 ? 12.219 7.197 -16.546 1.00 62.12 96 ALA A O 1
ATOM 782 N N . MET A 1 97 ? 11.007 5.599 -15.577 1.00 61.28 97 MET A N 1
ATOM 783 C CA . MET A 1 97 ? 12.138 4.672 -15.436 1.00 61.28 97 MET A CA 1
ATOM 784 C C . MET A 1 97 ? 12.613 4.124 -16.786 1.00 61.28 97 MET A C 1
ATOM 786 O O . MET A 1 97 ? 13.816 3.957 -16.992 1.00 61.28 97 MET A O 1
ATOM 790 N N . THR A 1 98 ? 11.687 3.877 -17.713 1.00 60.19 98 THR A N 1
ATOM 791 C CA . THR A 1 98 ? 12.001 3.455 -19.083 1.00 60.19 98 THR A CA 1
ATOM 792 C C . THR A 1 98 ? 12.616 4.606 -19.874 1.00 60.19 98 THR A C 1
ATOM 794 O O . THR A 1 98 ? 13.628 4.403 -20.518 1.00 60.19 98 THR A O 1
ATOM 797 N N . GLU A 1 99 ? 12.133 5.837 -19.721 1.00 57.53 99 GLU A N 1
ATOM 798 C CA . GLU A 1 99 ? 12.706 7.049 -20.310 1.00 57.53 99 GLU A CA 1
ATOM 799 C C . GLU A 1 99 ? 14.099 7.353 -19.752 1.00 57.53 99 GLU A C 1
ATOM 801 O O . GLU A 1 99 ? 14.979 7.745 -20.507 1.00 57.53 99 GLU A O 1
ATOM 806 N N . ILE A 1 100 ? 14.371 7.116 -18.465 1.00 58.75 100 ILE A N 1
ATOM 807 C CA . ILE A 1 100 ? 15.736 7.186 -17.907 1.00 58.75 100 ILE A CA 1
ATOM 808 C C . ILE A 1 100 ? 16.629 6.095 -18.523 1.00 58.75 100 ILE A C 1
ATOM 810 O O . ILE A 1 100 ? 17.806 6.322 -18.822 1.00 58.75 100 ILE A O 1
ATOM 814 N N . ARG A 1 101 ? 16.077 4.901 -18.749 1.00 53.56 101 ARG A N 1
ATOM 815 C CA . ARG A 1 101 ? 16.766 3.787 -19.413 1.00 53.56 101 ARG A CA 1
ATOM 816 C C . ARG A 1 101 ? 16.969 4.013 -20.922 1.00 53.56 101 ARG A C 1
ATOM 818 O O . ARG A 1 101 ? 17.963 3.552 -21.481 1.00 53.56 101 ARG A O 1
ATOM 825 N N . ASP A 1 102 ? 16.085 4.770 -21.559 1.00 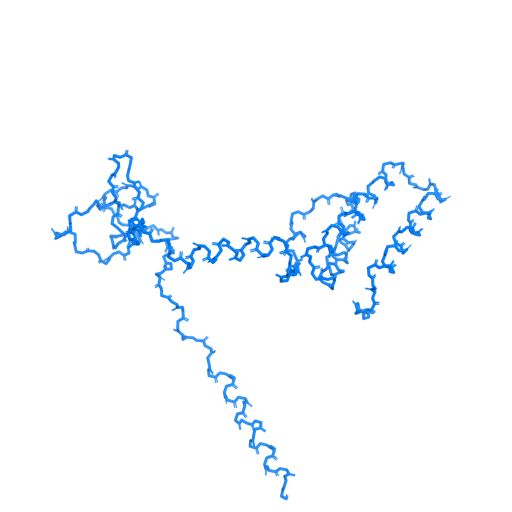49.12 102 ASP A N 1
ATOM 826 C CA . ASP A 1 102 ? 16.104 5.059 -22.992 1.00 49.12 102 ASP A CA 1
ATOM 827 C C . ASP A 1 102 ? 16.891 6.334 -23.310 1.00 49.12 102 ASP A C 1
ATOM 829 O O . ASP A 1 102 ? 17.629 6.392 -24.288 1.00 49.12 102 ASP A O 1
ATOM 833 N N . THR A 1 103 ? 16.906 7.313 -22.407 1.00 51.31 103 THR A N 1
ATOM 834 C CA . THR A 1 103 ? 17.878 8.420 -22.429 1.00 51.31 103 THR A CA 1
ATOM 835 C C . THR A 1 103 ? 19.300 7.958 -22.105 1.00 51.31 103 THR A C 1
ATOM 837 O O . THR A 1 103 ? 20.256 8.663 -22.423 1.00 51.31 103 THR A O 1
ATOM 840 N N . SER A 1 104 ? 19.471 6.754 -21.546 1.00 49.44 104 SER A N 1
ATOM 841 C CA . SER A 1 104 ? 20.776 6.089 -21.438 1.00 49.44 104 SER A CA 1
ATOM 842 C C . SER A 1 104 ? 21.098 5.146 -22.609 1.00 49.44 104 SER A C 1
ATOM 844 O O . SER A 1 104 ? 22.233 4.667 -22.700 1.00 49.44 104 SER A O 1
ATOM 846 N N . SER A 1 105 ? 20.166 4.936 -23.550 1.00 46.12 105 SER A N 1
ATOM 847 C CA . SER A 1 105 ? 20.387 4.184 -24.797 1.00 46.12 105 SER A CA 1
ATOM 848 C C . SER A 1 105 ? 20.335 5.052 -26.071 1.00 46.12 105 SER A C 1
ATOM 850 O O . SER A 1 105 ? 20.808 4.618 -27.122 1.00 46.12 105 SER A O 1
ATOM 852 N N . GLY A 1 106 ? 19.891 6.308 -25.974 1.00 38.91 106 GLY A N 1
ATOM 853 C CA . GLY A 1 106 ? 19.913 7.309 -27.040 1.00 38.91 106 GLY A CA 1
ATOM 854 C C . GLY A 1 106 ? 21.129 8.233 -26.967 1.00 38.91 106 GLY A C 1
ATOM 855 O O . GLY A 1 106 ? 21.283 9.031 -26.044 1.00 38.91 106 GLY A O 1
ATOM 856 N N . ALA A 1 107 ? 21.995 8.144 -27.973 1.00 41.88 107 ALA A N 1
ATOM 857 C CA . ALA A 1 107 ? 23.107 9.054 -28.197 1.00 41.88 107 ALA A CA 1
ATOM 858 C C . ALA A 1 107 ? 22.645 10.526 -28.204 1.00 41.88 107 ALA A C 1
ATOM 860 O O . ALA A 1 107 ? 21.959 10.964 -29.125 1.00 41.88 107 ALA A O 1
ATOM 861 N N . ARG A 1 108 ? 23.077 11.318 -27.213 1.00 37.72 108 ARG A N 1
ATOM 862 C CA . ARG A 1 108 ? 23.146 12.777 -27.368 1.00 37.72 108 ARG A CA 1
ATOM 863 C C . ARG A 1 108 ? 24.257 13.091 -28.381 1.00 37.72 108 ARG A C 1
ATOM 865 O O . ARG A 1 108 ? 25.402 12.706 -28.129 1.00 37.72 108 ARG A O 1
ATOM 872 N N . PRO A 1 109 ? 23.980 13.792 -29.493 1.00 39.69 109 PRO A N 1
ATOM 873 C CA . PRO A 1 109 ? 25.038 14.285 -30.356 1.00 39.69 109 PRO A CA 1
ATOM 874 C C . PRO A 1 109 ? 25.757 15.424 -29.624 1.00 39.69 109 PRO A C 1
ATOM 876 O O . PRO A 1 109 ? 25.145 16.431 -29.283 1.00 39.69 109 PRO A O 1
ATOM 879 N N . GLY A 1 110 ? 27.051 15.245 -29.351 1.00 36.72 110 GLY A N 1
ATOM 880 C CA . GLY A 1 110 ? 27.947 16.358 -29.013 1.00 36.72 110 GLY A CA 1
ATOM 881 C C . GLY A 1 110 ? 28.653 16.325 -27.657 1.00 36.72 110 GLY A C 1
ATOM 882 O O . GLY A 1 110 ? 29.558 17.124 -27.461 1.00 36.72 110 GLY A O 1
ATOM 883 N N . TYR A 1 111 ? 28.342 15.398 -26.748 1.00 35.16 111 TYR A N 1
ATOM 884 C CA . TYR A 1 111 ? 29.183 15.166 -25.565 1.00 35.16 111 TYR A CA 1
ATOM 885 C C . TYR A 1 111 ? 29.594 13.700 -25.516 1.00 35.16 111 TYR A C 1
ATOM 887 O O . TYR A 1 111 ? 28.835 12.836 -25.076 1.00 35.16 111 TYR A O 1
ATOM 895 N N . SER A 1 112 ? 30.812 13.422 -25.985 1.00 35.31 112 SER A N 1
ATOM 896 C CA . SER A 1 112 ? 31.487 12.143 -25.781 1.00 35.31 112 SER A CA 1
ATOM 897 C C . SER A 1 112 ? 31.663 11.910 -24.282 1.00 35.31 112 SER A C 1
ATOM 899 O O . SER A 1 112 ? 32.685 12.260 -23.699 1.00 35.31 112 SER A O 1
ATOM 901 N N . ALA A 1 113 ? 30.666 11.302 -23.640 1.00 40.59 113 ALA A N 1
ATOM 902 C CA . ALA A 1 113 ? 30.885 10.593 -22.395 1.00 40.59 113 ALA A CA 1
ATOM 903 C C . ALA A 1 113 ? 31.843 9.447 -22.731 1.00 40.59 113 ALA A C 1
ATOM 905 O O . ALA A 1 113 ? 31.441 8.422 -23.287 1.00 40.59 113 ALA A O 1
ATOM 906 N N . GLU A 1 114 ? 33.132 9.659 -22.475 1.00 40.78 114 GLU A N 1
ATOM 907 C CA . GLU A 1 114 ? 34.172 8.649 -22.612 1.00 40.78 114 GLU A CA 1
ATOM 908 C C . GLU A 1 114 ? 33.798 7.441 -21.746 1.00 40.78 114 GLU A C 1
ATOM 910 O O . GLU A 1 114 ? 34.085 7.370 -20.547 1.00 40.78 114 GLU A O 1
ATOM 915 N N . LYS A 1 115 ? 33.136 6.465 -22.377 1.00 45.34 115 LYS A N 1
ATOM 916 C CA . LYS A 1 115 ? 32.986 5.099 -21.885 1.00 45.34 115 LYS A CA 1
ATOM 917 C C . LYS A 1 115 ? 34.382 4.579 -21.545 1.00 45.34 115 LYS A C 1
ATOM 919 O O . LYS A 1 115 ? 35.095 4.096 -22.416 1.00 45.34 115 LYS A O 1
ATOM 924 N N . GLY A 1 116 ? 34.790 4.679 -20.283 1.00 49.88 116 GLY A N 1
ATOM 925 C CA . GLY A 1 116 ? 36.054 4.088 -19.844 1.00 49.88 116 GLY A CA 1
ATOM 926 C C . GLY A 1 116 ? 36.770 4.767 -18.688 1.00 49.88 116 GLY A C 1
ATOM 927 O O . GLY A 1 116 ? 37.678 4.149 -18.130 1.00 49.88 116 GLY A O 1
ATOM 928 N N . LYS A 1 117 ? 36.386 5.979 -18.274 1.00 53.06 117 LYS A N 1
ATOM 929 C CA . LYS A 1 117 ? 37.072 6.636 -17.154 1.00 53.06 117 LYS A CA 1
ATOM 930 C C . LYS A 1 117 ? 36.694 5.950 -15.834 1.00 53.06 117 LYS A C 1
ATOM 932 O O . LYS A 1 117 ? 35.518 5.802 -15.499 1.00 53.06 117 LYS A O 1
ATOM 937 N N . GLY A 1 118 ? 37.678 5.345 -15.165 1.00 55.09 118 GLY A N 1
ATOM 938 C CA . GLY A 1 118 ? 37.505 4.752 -13.834 1.00 55.09 118 GLY A CA 1
ATOM 939 C C . GLY A 1 118 ? 37.269 5.817 -12.763 1.00 55.09 118 GLY A C 1
ATOM 940 O O . GLY A 1 118 ? 37.181 6.996 -13.098 1.00 55.09 118 GLY A O 1
ATOM 941 N N . PRO A 1 119 ? 37.137 5.417 -11.489 1.00 61.97 119 PRO A N 1
ATOM 942 C CA . PRO A 1 119 ? 36.962 6.363 -10.391 1.00 61.97 119 PRO A CA 1
ATOM 943 C C . PRO A 1 119 ? 38.064 7.430 -10.398 1.00 61.97 119 PRO A C 1
ATOM 945 O O . PRO A 1 119 ? 39.190 7.158 -10.822 1.00 61.97 119 PRO A O 1
ATOM 948 N N . LEU A 1 120 ? 37.737 8.649 -9.982 1.00 67.06 120 LEU A N 1
ATOM 949 C CA . LEU A 1 120 ? 38.689 9.757 -9.925 1.00 67.06 120 LEU A CA 1
ATOM 950 C C . LEU A 1 120 ? 39.405 9.749 -8.572 1.00 67.06 120 LEU A C 1
ATOM 952 O O . LEU A 1 120 ? 38.793 9.488 -7.539 1.00 67.06 120 LEU A O 1
ATOM 956 N N . LEU A 1 121 ? 40.703 10.025 -8.589 1.00 61.09 121 LEU A N 1
ATOM 957 C CA . LEU A 1 121 ? 41.474 10.354 -7.396 1.00 61.09 121 LEU A CA 1
ATOM 958 C C . LEU A 1 121 ? 41.137 11.784 -6.930 1.00 61.09 121 LEU A C 1
ATOM 960 O O . LEU A 1 121 ? 40.689 12.597 -7.743 1.00 61.09 121 LEU A O 1
ATOM 964 N N . PRO A 1 122 ? 41.397 12.127 -5.654 1.00 58.09 122 PRO A N 1
ATOM 965 C CA . PRO A 1 122 ? 41.187 13.481 -5.124 1.00 58.09 122 PRO A CA 1
ATOM 966 C C . PRO A 1 122 ? 41.956 14.584 -5.869 1.00 58.09 122 PRO A C 1
ATOM 968 O O . PRO A 1 122 ? 41.568 15.744 -5.831 1.00 58.09 122 PRO A O 1
ATOM 971 N N . ASP A 1 123 ? 43.029 14.220 -6.570 1.00 64.38 123 ASP A N 1
ATOM 972 C CA . ASP A 1 123 ? 43.842 15.104 -7.413 1.00 64.38 123 ASP A CA 1
ATOM 973 C C . ASP A 1 123 ? 43.316 15.240 -8.858 1.00 64.38 123 ASP A C 1
ATOM 975 O O . ASP A 1 123 ? 43.979 15.818 -9.719 1.00 64.38 123 ASP A O 1
ATOM 979 N N . GLY A 1 124 ? 42.140 14.676 -9.147 1.00 63.03 124 GLY A N 1
ATOM 980 C CA . GLY A 1 124 ? 41.488 14.721 -10.455 1.00 63.03 124 GLY A CA 1
ATOM 981 C C . GLY A 1 124 ? 41.978 13.674 -11.459 1.00 63.03 124 GLY A C 1
ATOM 982 O O . GLY A 1 124 ? 41.444 13.601 -12.569 1.00 63.03 124 GLY A O 1
ATOM 983 N N . ARG A 1 125 ? 42.955 12.822 -11.118 1.00 71.56 125 ARG A N 1
ATOM 984 C CA . ARG A 1 125 ? 43.446 11.789 -12.043 1.00 71.56 125 ARG A CA 1
ATOM 985 C C . ARG A 1 125 ? 42.508 10.585 -12.093 1.00 71.56 125 ARG A C 1
ATOM 987 O O . ARG A 1 125 ? 42.028 10.090 -11.081 1.00 71.56 125 ARG A O 1
ATOM 994 N N . THR A 1 126 ? 42.266 10.057 -13.290 1.00 72.00 126 THR A N 1
ATOM 995 C CA . THR A 1 126 ? 41.406 8.881 -13.481 1.00 72.00 126 THR A CA 1
ATOM 996 C C . THR A 1 126 ? 42.148 7.582 -13.166 1.00 72.00 126 THR A C 1
ATOM 998 O O . THR A 1 126 ? 43.187 7.288 -13.760 1.00 72.00 126 THR A O 1
ATOM 1001 N N . ILE A 1 127 ? 41.570 6.756 -12.295 1.00 73.81 127 ILE A N 1
ATOM 1002 C CA . ILE A 1 127 ? 42.071 5.416 -11.987 1.00 73.81 127 ILE A CA 1
ATOM 1003 C C . ILE A 1 127 ? 41.845 4.485 -13.182 1.00 73.81 127 ILE A C 1
ATOM 1005 O O . ILE A 1 127 ? 40.741 4.397 -13.732 1.00 73.81 127 ILE A O 1
ATOM 1009 N N . ARG A 1 128 ? 42.869 3.721 -13.584 1.00 77.38 128 ARG A N 1
ATOM 1010 C CA . ARG A 1 128 ? 42.706 2.749 -14.674 1.00 77.38 128 ARG A CA 1
ATOM 1011 C C . ARG A 1 128 ? 41.859 1.555 -14.236 1.00 77.38 128 ARG A C 1
ATOM 1013 O O . ARG A 1 128 ? 42.249 0.781 -13.367 1.00 77.38 128 ARG A O 1
ATOM 1020 N N . ARG A 1 129 ? 40.726 1.327 -14.906 1.00 72.19 129 ARG A N 1
ATOM 1021 C CA . ARG A 1 129 ? 39.833 0.188 -14.603 1.00 72.19 129 ARG A CA 1
ATOM 1022 C C . ARG A 1 129 ? 40.521 -1.173 -14.761 1.00 72.19 129 ARG A C 1
ATOM 1024 O O . A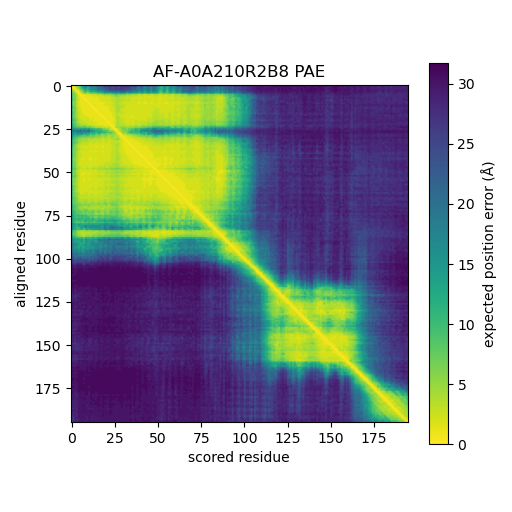RG A 1 129 ? 40.393 -2.009 -13.878 1.00 72.19 129 ARG A O 1
ATOM 1031 N N . ARG A 1 130 ? 41.318 -1.358 -15.822 1.00 73.94 130 ARG A N 1
ATOM 1032 C CA . ARG A 1 130 ? 42.060 -2.614 -16.071 1.00 73.94 130 ARG A CA 1
ATOM 1033 C C . ARG A 1 130 ? 43.093 -2.940 -14.992 1.00 73.94 130 ARG A C 1
ATOM 1035 O O . ARG A 1 130 ? 43.436 -4.098 -14.806 1.00 73.94 130 ARG A O 1
ATOM 1042 N N . PHE A 1 131 ? 43.593 -1.935 -14.268 1.00 81.94 131 PHE A N 1
ATOM 1043 C CA . PHE A 1 131 ? 44.466 -2.184 -13.120 1.00 81.94 131 PHE A CA 1
ATOM 1044 C C . PHE A 1 131 ? 43.710 -2.936 -12.032 1.00 81.94 131 PHE A C 1
ATOM 1046 O O . PHE A 1 131 ? 44.209 -3.922 -11.508 1.00 81.94 131 PHE A O 1
ATOM 1053 N N . ASN A 1 132 ? 42.471 -2.519 -11.769 1.00 75.94 132 ASN A N 1
ATOM 1054 C CA . ASN A 1 132 ? 41.621 -3.092 -10.736 1.00 75.94 132 ASN A CA 1
ATOM 1055 C C . ASN A 1 132 ? 41.130 -4.510 -11.059 1.00 75.94 132 ASN A C 1
ATOM 1057 O O . ASN A 1 132 ? 40.820 -5.243 -10.130 1.00 75.94 132 ASN A O 1
ATOM 1061 N N . THR A 1 133 ? 41.142 -4.930 -12.330 1.00 76.62 133 THR A N 1
ATOM 1062 C CA . THR A 1 133 ? 40.877 -6.323 -12.744 1.00 76.62 133 THR A CA 1
ATOM 1063 C C . THR A 1 133 ? 42.138 -7.192 -12.843 1.00 76.62 133 THR A C 1
ATOM 1065 O O . THR A 1 133 ? 42.030 -8.405 -13.006 1.00 76.62 133 THR A O 1
ATOM 1068 N N . GLY A 1 134 ? 43.335 -6.606 -12.704 1.00 73.19 134 GLY A N 1
ATOM 1069 C CA . GLY A 1 134 ? 44.620 -7.299 -12.868 1.00 73.19 134 GLY A CA 1
ATOM 1070 C C . GLY A 1 134 ? 45.080 -7.453 -14.325 1.00 73.19 134 GLY A C 1
ATOM 1071 O O . GLY A 1 134 ? 46.097 -8.084 -14.579 1.00 73.19 134 GLY A O 1
ATOM 1072 N N . GLU A 1 135 ? 44.374 -6.852 -15.283 1.00 76.44 135 GLU A N 1
ATOM 1073 C CA . GLU A 1 135 ? 44.601 -6.990 -16.733 1.00 76.44 135 GLU A CA 1
ATOM 1074 C C . GLU A 1 135 ? 45.353 -5.781 -17.326 1.00 76.44 135 GLU A C 1
ATOM 1076 O O . GLU A 1 135 ? 45.177 -5.405 -18.489 1.00 76.44 135 GLU A O 1
ATOM 1081 N N . CYS A 1 136 ? 46.155 -5.096 -16.509 1.00 79.88 136 CYS A N 1
ATOM 1082 C CA . CYS A 1 136 ? 46.894 -3.906 -16.915 1.00 79.88 136 CYS A CA 1
ATOM 1083 C C . CYS A 1 136 ? 48.398 -4.165 -16.936 1.00 79.88 136 CYS A C 1
ATOM 1085 O O . CYS A 1 136 ? 48.995 -4.435 -15.896 1.00 79.88 136 CYS A O 1
ATOM 1087 N N . ALA A 1 137 ? 49.023 -3.972 -18.099 1.00 73.00 137 ALA A N 1
ATOM 1088 C CA . ALA A 1 137 ? 50.473 -3.874 -18.215 1.00 73.00 137 ALA A CA 1
ATOM 1089 C C . ALA A 1 137 ? 50.939 -2.560 -17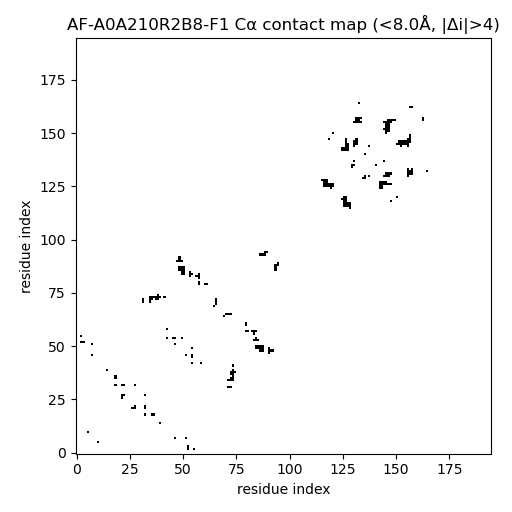.563 1.00 73.00 137 ALA A C 1
ATOM 1091 O O . ALA A 1 137 ? 50.814 -1.482 -18.145 1.00 73.00 137 ALA A O 1
ATOM 1092 N N . ARG A 1 138 ? 51.390 -2.644 -16.304 1.00 67.19 138 ARG A N 1
ATOM 1093 C CA . ARG A 1 138 ? 51.719 -1.489 -15.448 1.00 67.19 138 ARG A CA 1
ATOM 1094 C C . ARG A 1 138 ? 52.855 -0.632 -16.016 1.00 67.19 138 ARG A C 1
ATOM 1096 O O . ARG A 1 138 ? 52.796 0.584 -15.877 1.00 67.19 138 ARG A O 1
ATOM 1103 N N . MET A 1 139 ? 53.835 -1.263 -16.665 1.00 68.19 139 MET A N 1
ATOM 1104 C CA . MET A 1 139 ? 55.037 -0.599 -17.185 1.00 68.19 139 MET A CA 1
ATOM 1105 C C . MET A 1 139 ? 54.741 0.359 -18.350 1.00 68.19 139 MET A C 1
ATOM 1107 O O . MET A 1 139 ? 55.312 1.441 -18.399 1.00 68.19 139 MET A O 1
ATOM 1111 N N . ASP A 1 140 ? 53.776 0.028 -19.213 1.00 68.62 140 ASP A N 1
ATOM 1112 C CA . ASP A 1 140 ? 53.463 0.817 -20.421 1.00 68.62 140 ASP A CA 1
ATOM 1113 C C . ASP A 1 140 ? 52.209 1.692 -20.268 1.00 68.62 140 ASP A C 1
ATOM 1115 O O . ASP A 1 140 ? 51.653 2.228 -21.232 1.00 68.62 140 ASP A O 1
ATOM 1119 N N . CYS A 1 141 ? 51.695 1.818 -19.045 1.00 71.81 141 CYS A N 1
ATOM 1120 C CA . CYS A 1 141 ? 50.422 2.469 -18.792 1.00 71.81 141 CYS A CA 1
ATOM 1121 C C . CYS A 1 141 ? 50.593 3.890 -18.243 1.00 71.81 141 CYS A C 1
ATOM 1123 O O . CYS A 1 141 ? 51.059 4.097 -17.127 1.00 71.81 141 CYS A O 1
ATOM 1125 N N . ARG A 1 142 ? 50.092 4.869 -19.006 1.00 70.81 142 ARG A N 1
ATOM 1126 C CA . ARG A 1 142 ? 50.124 6.308 -18.680 1.00 70.81 142 ARG A CA 1
ATOM 1127 C C . ARG A 1 142 ? 49.041 6.776 -17.693 1.00 70.81 142 ARG A C 1
ATOM 1129 O O . ARG A 1 142 ? 48.934 7.968 -17.431 1.00 70.81 142 ARG A O 1
ATOM 1136 N N . MET A 1 143 ? 48.199 5.874 -17.188 1.00 71.88 143 MET A N 1
ATOM 1137 C CA . MET A 1 143 ? 47.103 6.207 -16.267 1.00 71.88 143 MET A CA 1
ATOM 1138 C C . MET A 1 143 ? 47.457 5.862 -14.818 1.00 71.88 143 MET A C 1
ATOM 1140 O O . MET A 1 143 ? 48.282 4.987 -14.562 1.00 71.88 143 MET A O 1
ATOM 1144 N N . SER A 1 144 ? 46.766 6.492 -13.866 1.00 77.19 144 SER A N 1
ATOM 1145 C CA . SER A 1 144 ? 46.980 6.261 -12.438 1.00 77.19 144 SER A CA 1
ATOM 1146 C C . SER A 1 144 ? 46.567 4.844 -12.014 1.00 77.19 144 SER A C 1
ATOM 1148 O O . SER A 1 144 ? 45.426 4.410 -12.217 1.00 77.19 144 SER A O 1
ATOM 1150 N N . HIS A 1 145 ? 47.505 4.124 -11.398 1.00 83.06 145 HIS A N 1
ATOM 1151 C CA . HIS A 1 145 ? 47.337 2.758 -10.897 1.00 83.06 145 HIS A CA 1
ATOM 1152 C C . HIS A 1 145 ? 47.045 2.775 -9.398 1.00 83.06 145 HIS A C 1
ATOM 1154 O O . HIS A 1 145 ? 47.954 2.641 -8.582 1.00 83.06 145 HIS A O 1
ATOM 1160 N N . HIS A 1 146 ? 45.775 2.968 -9.052 1.00 81.81 146 HIS A N 1
ATOM 1161 C CA . HIS A 1 146 ? 45.305 2.925 -7.671 1.00 81.81 146 HIS A CA 1
ATOM 1162 C C . HIS A 1 146 ? 44.162 1.922 -7.528 1.00 81.81 146 HIS A C 1
ATOM 1164 O O . HIS A 1 146 ? 43.375 1.704 -8.457 1.00 81.81 146 HIS A O 1
ATOM 1170 N N . CYS A 1 147 ? 44.073 1.303 -6.358 1.00 80.12 147 CYS A N 1
ATOM 1171 C CA . CYS A 1 147 ? 42.946 0.483 -5.964 1.00 80.12 147 CYS A CA 1
ATOM 1172 C C . CYS A 1 147 ? 41.678 1.343 -5.957 1.00 80.12 147 CYS A C 1
ATOM 1174 O O . CYS A 1 147 ? 41.630 2.380 -5.307 1.00 80.12 147 CYS A O 1
ATOM 1176 N N . ALA A 1 148 ? 40.632 0.912 -6.653 1.00 77.75 148 ALA A N 1
ATOM 1177 C CA . ALA A 1 148 ? 39.355 1.622 -6.687 1.00 77.75 148 ALA A CA 1
ATOM 1178 C C . ALA A 1 148 ? 38.592 1.562 -5.351 1.00 77.75 148 ALA A C 1
ATOM 1180 O O . ALA A 1 148 ? 37.684 2.358 -5.144 1.00 77.75 148 ALA A O 1
ATOM 1181 N N . LEU A 1 149 ? 38.937 0.617 -4.469 1.00 78.62 149 LEU A N 1
ATOM 1182 C CA . LEU A 1 149 ? 38.257 0.419 -3.186 1.00 78.62 149 LEU A CA 1
ATOM 1183 C C . LEU A 1 149 ? 38.888 1.225 -2.048 1.00 78.62 149 LEU A C 1
ATOM 1185 O O . LEU A 1 149 ? 38.173 1.728 -1.191 1.00 78.62 149 LEU A O 1
ATOM 1189 N N . CYS A 1 150 ? 40.218 1.346 -2.027 1.00 81.50 150 CYS A N 1
ATOM 1190 C CA . CYS A 1 150 ? 40.944 1.996 -0.930 1.00 81.50 150 CYS A CA 1
ATOM 1191 C C . CYS A 1 150 ? 41.970 3.043 -1.384 1.00 81.50 150 CYS A C 1
ATOM 1193 O O . CYS A 1 150 ? 42.723 3.553 -0.561 1.00 81.50 150 CYS A O 1
ATOM 1195 N N . TYR A 1 151 ? 42.041 3.338 -2.685 1.00 78.62 151 TYR A N 1
ATOM 1196 C CA . TYR A 1 151 ? 42.927 4.343 -3.291 1.00 78.62 151 TYR A CA 1
ATOM 1197 C C . TYR A 1 151 ? 44.439 4.110 -3.109 1.00 78.62 151 TYR A C 1
ATOM 1199 O O . TYR A 1 151 ? 45.247 4.922 -3.564 1.00 78.62 151 TYR A O 1
ATOM 1207 N N . SER A 1 152 ? 44.845 2.972 -2.536 1.00 78.62 152 SER A N 1
ATOM 1208 C CA . SER A 1 152 ? 46.252 2.565 -2.430 1.00 78.62 152 SER A CA 1
ATOM 1209 C C . SER A 1 152 ? 46.878 2.313 -3.803 1.00 78.62 152 SER A C 1
ATOM 1211 O O . SER A 1 152 ? 46.227 1.788 -4.702 1.00 78.62 152 SER A O 1
ATOM 1213 N N . ASN A 1 153 ? 48.156 2.645 -3.969 1.00 81.75 153 ASN A N 1
ATOM 1214 C CA . ASN A 1 153 ? 48.949 2.352 -5.169 1.00 81.75 153 ASN A CA 1
ATOM 1215 C C . ASN A 1 153 ? 49.746 1.031 -5.070 1.00 81.75 153 ASN A C 1
ATOM 1217 O O . A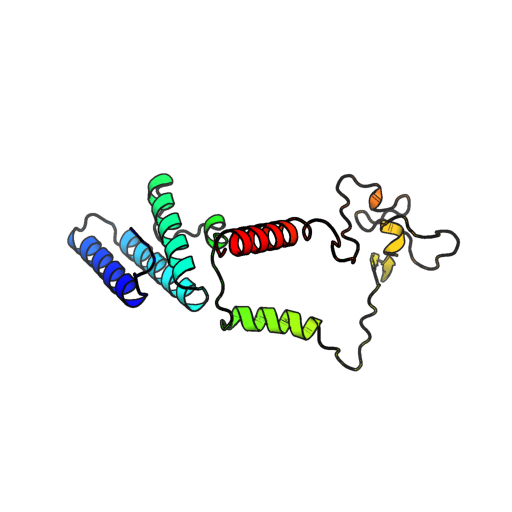SN A 1 153 ? 50.445 0.661 -6.019 1.00 81.75 153 ASN A O 1
ATOM 1221 N N . ASN A 1 154 ? 49.646 0.310 -3.949 1.00 81.19 154 ASN A N 1
ATOM 1222 C CA . ASN A 1 154 ? 50.418 -0.913 -3.702 1.00 81.19 154 ASN A CA 1
ATOM 1223 C C . ASN A 1 154 ? 49.766 -2.163 -4.302 1.00 81.19 154 ASN A C 1
ATOM 1225 O O . ASN A 1 154 ? 50.463 -3.064 -4.764 1.00 81.19 154 ASN A O 1
ATOM 1229 N N . HIS A 1 155 ? 48.436 -2.201 -4.341 1.00 80.75 155 HIS A N 1
ATOM 1230 C CA . HIS A 1 155 ? 47.657 -3.359 -4.771 1.00 80.75 155 HIS A CA 1
ATOM 1231 C C . HIS A 1 155 ? 46.486 -2.941 -5.661 1.00 80.75 155 HIS A C 1
ATOM 1233 O O . HIS A 1 155 ? 46.099 -1.772 -5.711 1.00 80.75 155 HIS A O 1
ATOM 1239 N N . ASN A 1 156 ? 45.923 -3.899 -6.391 1.00 82.75 156 ASN A N 1
ATOM 1240 C CA . ASN A 1 156 ? 44.702 -3.693 -7.168 1.00 82.75 156 ASN A CA 1
ATOM 1241 C C . ASN A 1 156 ? 43.458 -4.151 -6.387 1.00 82.75 156 ASN A C 1
ATOM 1243 O O . ASN A 1 156 ? 43.559 -4.907 -5.423 1.00 82.75 156 ASN A O 1
ATOM 1247 N N . ALA A 1 157 ? 42.265 -3.720 -6.807 1.00 79.12 157 ALA A N 1
ATOM 1248 C CA . ALA A 1 157 ? 41.035 -4.055 -6.089 1.00 79.12 157 ALA A CA 1
ATOM 1249 C C . ALA A 1 157 ? 40.710 -5.562 -6.041 1.00 79.12 157 ALA A C 1
ATOM 1251 O O . ALA A 1 157 ? 40.062 -5.988 -5.088 1.00 79.12 157 ALA A O 1
ATOM 1252 N N . LYS A 1 158 ? 41.239 -6.385 -6.964 1.00 78.81 158 LYS A N 1
ATOM 1253 C CA . LYS A 1 158 ? 41.124 -7.858 -6.925 1.00 78.81 158 LYS A CA 1
ATOM 1254 C C . LYS A 1 158 ? 41.729 -8.487 -5.671 1.00 78.81 158 LYS A C 1
ATOM 1256 O O . LYS A 1 158 ? 41.370 -9.605 -5.322 1.00 78.81 158 LYS A O 1
ATOM 1261 N N . GLN A 1 159 ? 42.620 -7.778 -4.985 1.00 78.31 159 GLN A N 1
ATOM 1262 C CA . GLN A 1 159 ? 43.260 -8.256 -3.761 1.00 78.31 159 GLN A CA 1
ATOM 1263 C C . GLN A 1 159 ? 42.425 -7.997 -2.492 1.00 78.31 159 GLN A C 1
ATOM 1265 O O . GLN A 1 159 ? 42.840 -8.404 -1.412 1.00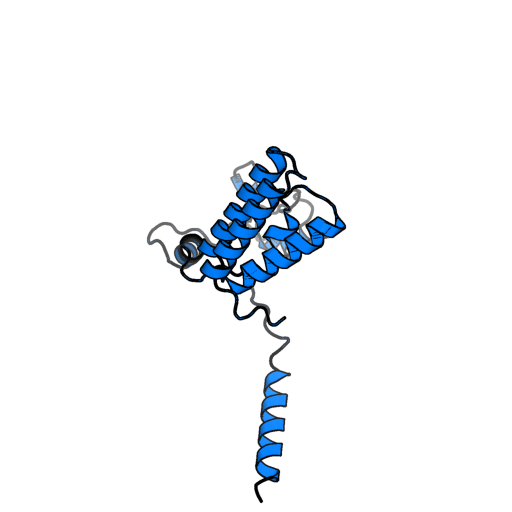 78.31 159 GLN A O 1
ATOM 1270 N N . HIS A 1 160 ? 41.250 -7.360 -2.594 1.00 78.19 160 HIS A N 1
ATOM 1271 C CA . HIS A 1 160 ? 40.298 -7.261 -1.483 1.00 78.19 160 HIS A CA 1
ATOM 1272 C C . HIS A 1 160 ? 39.351 -8.471 -1.448 1.00 78.19 160 HIS A C 1
ATOM 1274 O O . HIS A 1 160 ? 38.765 -8.846 -2.468 1.00 78.19 160 HIS A O 1
ATOM 1280 N N . SER A 1 161 ? 39.138 -9.047 -0.261 1.00 64.31 161 SER A N 1
ATOM 1281 C CA . SER A 1 161 ? 38.082 -10.035 -0.024 1.00 64.31 161 SER A CA 1
ATOM 1282 C C . SER A 1 161 ? 36.710 -9.394 -0.277 1.00 64.31 161 SER A C 1
ATOM 1284 O O . SER A 1 161 ? 36.357 -8.396 0.344 1.00 64.31 161 SER A O 1
ATOM 1286 N N . GLY A 1 162 ? 35.952 -9.936 -1.235 1.00 61.00 162 GLY A N 1
ATOM 1287 C CA . GLY A 1 162 ? 34.649 -9.394 -1.652 1.00 61.00 162 GLY A CA 1
ATOM 1288 C C . GLY A 1 162 ? 34.661 -8.579 -2.951 1.00 61.00 162 GLY A C 1
ATOM 1289 O O . GLY A 1 162 ? 33.633 -8.021 -3.331 1.00 61.00 162 GLY A O 1
ATOM 1290 N N . PHE A 1 163 ? 35.787 -8.517 -3.671 1.00 52.31 163 PHE A N 1
ATOM 1291 C CA . PHE A 1 163 ? 35.820 -7.871 -4.982 1.00 52.31 163 PHE A CA 1
ATOM 1292 C C . PHE A 1 163 ? 35.037 -8.670 -6.031 1.00 52.31 163 PHE A C 1
ATOM 1294 O O . PHE A 1 163 ? 35.503 -9.692 -6.532 1.00 52.31 163 PHE A O 1
ATOM 1301 N N . ASN A 1 164 ? 33.855 -8.168 -6.391 1.00 50.44 164 ASN A N 1
ATOM 1302 C CA . ASN A 1 164 ? 33.031 -8.718 -7.457 1.00 50.44 164 ASN A CA 1
ATOM 1303 C C . ASN A 1 164 ? 32.974 -7.717 -8.618 1.00 50.44 164 ASN A C 1
ATOM 1305 O O . ASN A 1 164 ? 32.176 -6.780 -8.618 1.00 50.44 164 ASN A O 1
ATOM 1309 N N . VAL A 1 165 ? 33.850 -7.879 -9.611 1.00 51.19 165 VAL A N 1
ATOM 1310 C CA . VAL A 1 165 ? 33.679 -7.183 -10.892 1.00 51.19 165 VAL A CA 1
ATOM 1311 C C . VAL A 1 165 ? 32.806 -8.084 -11.723 1.00 51.19 165 VAL A C 1
ATOM 1313 O O . VAL A 1 165 ? 33.276 -9.115 -12.187 1.00 51.19 165 VAL A O 1
ATOM 1316 N N . SER A 1 166 ? 31.559 -7.686 -11.954 1.00 38.47 166 SER A N 1
ATOM 1317 C CA . SER A 1 166 ? 30.924 -8.090 -13.203 1.00 38.47 166 SER A CA 1
ATOM 1318 C C . SER A 1 166 ? 31.700 -7.383 -14.312 1.00 38.47 166 SER A C 1
ATOM 1320 O O . SER A 1 166 ? 31.607 -6.153 -14.418 1.00 38.47 166 SER A O 1
ATOM 1322 N N . PRO A 1 167 ? 32.522 -8.090 -15.112 1.00 38.66 167 PRO A N 1
ATOM 1323 C CA . PRO A 1 167 ? 33.043 -7.483 -16.319 1.00 38.66 167 PRO A CA 1
ATOM 1324 C C . PRO A 1 167 ? 31.817 -7.176 -17.180 1.00 38.66 167 PRO A C 1
ATOM 1326 O O . PRO A 1 167 ? 30.831 -7.909 -17.138 1.00 38.66 167 PRO A O 1
ATOM 1329 N N . GLY A 1 168 ? 31.843 -6.090 -17.945 1.00 40.81 168 GLY A N 1
ATOM 1330 C CA . GLY A 1 168 ? 30.788 -5.762 -18.904 1.00 40.81 168 GLY A CA 1
ATOM 1331 C C . GLY A 1 168 ? 30.708 -6.769 -20.058 1.00 40.81 168 GLY A C 1
ATOM 1332 O O . GLY A 1 168 ? 30.937 -6.409 -21.206 1.00 40.81 168 GLY A O 1
ATOM 1333 N N . GLY A 1 169 ? 30.378 -8.020 -19.754 1.00 30.81 169 GLY A N 1
ATOM 1334 C CA . GLY A 1 169 ? 30.082 -9.109 -20.661 1.00 30.81 169 GLY A CA 1
ATOM 1335 C C . GLY A 1 169 ? 28.830 -9.805 -20.145 1.00 30.81 169 GLY A C 1
ATOM 1336 O O . GLY A 1 169 ? 28.769 -10.225 -18.993 1.00 30.81 169 GLY A O 1
ATOM 1337 N N . ARG A 1 170 ? 27.808 -9.880 -20.999 1.00 34.81 170 ARG A N 1
ATOM 1338 C CA . ARG A 1 170 ? 26.615 -10.710 -20.790 1.00 34.81 170 ARG A CA 1
ATOM 1339 C C . ARG A 1 170 ? 27.019 -12.081 -20.218 1.00 34.81 170 ARG A C 1
ATOM 1341 O O . ARG A 1 170 ? 27.966 -12.660 -20.754 1.00 34.81 170 ARG A O 1
ATOM 1348 N N . PRO A 1 171 ? 26.289 -12.656 -19.246 1.00 32.44 171 PRO A N 1
ATOM 1349 C CA . PRO A 1 171 ? 26.454 -14.066 -18.939 1.00 32.44 171 PRO A CA 1
ATOM 1350 C C . PRO A 1 171 ? 25.954 -14.850 -20.156 1.00 32.44 171 PRO A C 1
ATOM 1352 O O . PRO A 1 171 ? 24.753 -14.957 -20.401 1.00 32.44 171 PRO A O 1
ATOM 1355 N N . ASN A 1 172 ? 26.883 -15.329 -20.979 1.00 38.88 172 ASN A N 1
ATOM 1356 C CA . ASN A 1 172 ? 26.580 -16.296 -22.016 1.00 38.88 172 ASN A CA 1
ATOM 1357 C C . ASN A 1 172 ? 26.905 -17.682 -21.462 1.00 38.88 172 ASN A C 1
ATOM 1359 O O . ASN A 1 172 ? 28.042 -17.944 -21.083 1.00 38.88 172 ASN A O 1
ATOM 1363 N N . GLY A 1 173 ? 25.898 -18.553 -21.457 1.00 43.38 173 GLY A N 1
ATOM 1364 C CA . GLY A 1 173 ? 26.087 -19.993 -21.325 1.00 43.38 173 GLY A CA 1
ATOM 1365 C C . GLY A 1 173 ? 25.884 -20.568 -19.928 1.00 43.38 173 GLY A C 1
ATOM 1366 O O . GLY A 1 173 ? 26.851 -20.952 -19.292 1.00 43.38 173 GLY A O 1
ATOM 1367 N N . GLN A 1 174 ? 24.622 -20.720 -19.510 1.00 40.66 174 GLN A N 1
ATOM 1368 C CA . GLN A 1 174 ? 24.108 -21.947 -18.873 1.00 40.66 174 GLN A CA 1
ATOM 1369 C C . GLN A 1 174 ? 22.585 -21.840 -18.677 1.00 40.66 174 GLN A C 1
ATOM 1371 O O . GLN A 1 174 ? 22.098 -21.509 -17.606 1.00 40.66 174 GLN A O 1
ATOM 1376 N N . SER A 1 175 ? 21.827 -22.056 -19.760 1.00 41.03 175 SER A N 1
ATOM 1377 C CA . SER A 1 175 ? 20.449 -22.604 -19.759 1.00 41.03 175 SER A CA 1
ATOM 1378 C C . SER A 1 175 ? 19.780 -22.377 -21.114 1.00 41.03 175 SER A C 1
ATOM 1380 O O . SER A 1 175 ? 18.829 -21.615 -21.252 1.00 41.03 175 SER A O 1
ATOM 1382 N N . ARG A 1 176 ? 20.294 -23.030 -22.160 1.00 40.56 176 ARG A N 1
ATOM 1383 C CA . ARG A 1 176 ? 19.522 -23.238 -23.400 1.00 40.56 176 ARG A CA 1
ATOM 1384 C C . ARG A 1 176 ? 19.283 -24.714 -23.724 1.00 40.56 176 ARG A C 1
ATOM 1386 O O . ARG A 1 176 ? 18.352 -25.017 -24.450 1.00 40.56 176 ARG A O 1
ATOM 1393 N N . ASN A 1 177 ? 19.988 -25.641 -23.071 1.00 43.38 177 ASN A N 1
ATOM 1394 C CA . ASN A 1 177 ? 19.872 -27.070 -23.387 1.00 43.38 177 ASN A CA 1
ATOM 1395 C C . ASN A 1 177 ? 18.714 -27.815 -22.694 1.00 43.38 177 ASN A C 1
ATOM 1397 O O . ASN A 1 177 ? 18.464 -28.963 -23.046 1.00 43.38 177 ASN A O 1
ATOM 1401 N N . ALA A 1 178 ? 17.992 -27.204 -21.747 1.00 43.53 178 ALA A N 1
ATOM 1402 C CA . ALA A 1 178 ? 16.857 -27.865 -21.090 1.00 43.53 178 ALA A CA 1
ATOM 1403 C C . ALA A 1 178 ? 15.537 -27.703 -21.868 1.00 43.53 178 ALA A C 1
ATOM 1405 O O . ALA A 1 178 ? 14.769 -28.650 -21.985 1.00 43.53 178 ALA A O 1
ATOM 1406 N N . ARG A 1 179 ? 15.293 -26.529 -22.475 1.00 47.72 179 ARG A N 1
ATOM 1407 C CA . ARG A 1 179 ? 14.027 -26.251 -23.181 1.00 47.72 179 ARG A CA 1
ATOM 1408 C C . ARG A 1 179 ? 13.951 -26.859 -24.584 1.00 47.72 179 ARG A C 1
ATOM 1410 O O . ARG A 1 179 ? 12.856 -27.192 -25.025 1.00 47.72 179 ARG A O 1
ATOM 1417 N N . ASP A 1 180 ? 15.086 -27.050 -25.258 1.00 44.66 180 ASP A N 1
ATOM 1418 C CA . ASP A 1 180 ? 15.101 -27.675 -26.589 1.00 44.66 180 ASP A CA 1
ATOM 1419 C C . ASP A 1 180 ? 15.018 -29.209 -26.536 1.00 44.66 180 ASP A C 1
ATOM 1421 O O . ASP A 1 180 ? 14.467 -29.813 -27.457 1.00 44.66 180 ASP A O 1
ATOM 1425 N N . ARG A 1 181 ? 15.464 -29.849 -25.440 1.00 48.28 181 ARG A N 1
ATOM 1426 C CA . ARG A 1 181 ? 15.242 -31.291 -25.237 1.00 48.28 181 ARG A CA 1
ATOM 1427 C C . ARG A 1 181 ? 13.765 -31.596 -25.017 1.00 48.28 181 ARG A C 1
ATOM 1429 O O . ARG A 1 181 ? 13.222 -32.386 -25.777 1.00 48.28 181 ARG A O 1
ATOM 1436 N N . ASP A 1 182 ? 13.095 -30.904 -24.095 1.00 51.78 182 ASP A N 1
ATOM 1437 C CA . ASP A 1 182 ? 11.672 -31.150 -23.805 1.00 51.78 182 ASP A CA 1
ATOM 1438 C C . ASP A 1 182 ? 10.750 -30.894 -25.004 1.00 51.78 182 ASP A C 1
ATOM 1440 O O . ASP A 1 182 ? 9.716 -31.550 -25.156 1.00 51.78 182 ASP A O 1
ATOM 1444 N N . ARG A 1 183 ? 11.130 -29.972 -25.899 1.00 52.84 183 ARG A N 1
ATOM 1445 C CA . ARG A 1 183 ? 10.378 -29.716 -27.130 1.00 52.84 183 ARG A CA 1
ATOM 1446 C C . ARG A 1 183 ? 10.540 -30.842 -28.153 1.00 52.84 183 ARG A C 1
ATOM 1448 O O . ARG A 1 183 ? 9.560 -31.186 -28.805 1.00 52.84 183 ARG A O 1
ATOM 1455 N N . GLN A 1 184 ? 11.729 -31.439 -28.271 1.00 52.19 184 GLN A N 1
ATOM 1456 C CA . GLN A 1 184 ? 11.964 -32.565 -29.183 1.00 52.19 184 GLN A CA 1
ATOM 1457 C C . GLN A 1 184 ? 11.382 -33.886 -28.663 1.00 52.19 184 GLN A C 1
ATOM 1459 O O . GLN A 1 184 ? 10.915 -34.684 -29.475 1.00 52.19 184 GLN A O 1
ATOM 1464 N N . THR A 1 185 ? 11.337 -34.112 -27.343 1.00 53.44 185 THR A N 1
ATOM 1465 C CA . THR A 1 185 ? 10.685 -35.303 -26.765 1.00 53.44 185 THR A CA 1
ATOM 1466 C C . THR A 1 185 ? 9.173 -35.261 -26.994 1.00 53.44 185 THR A C 1
ATOM 1468 O O . THR A 1 185 ? 8.609 -36.197 -27.549 1.00 53.44 185 THR A O 1
ATOM 1471 N N . ARG A 1 186 ? 8.525 -34.115 -26.726 1.00 55.59 186 ARG A N 1
ATOM 1472 C CA . ARG A 1 186 ? 7.073 -33.949 -26.941 1.00 55.59 186 ARG A CA 1
ATOM 1473 C C . ARG A 1 186 ? 6.643 -34.036 -28.407 1.00 55.59 186 ARG A C 1
ATOM 1475 O O . ARG A 1 186 ? 5.497 -34.374 -28.686 1.00 55.59 186 ARG A O 1
ATOM 1482 N N . GLN A 1 187 ? 7.533 -33.711 -29.345 1.00 54.69 187 GLN A N 1
ATOM 1483 C CA . GLN A 1 187 ? 7.234 -33.811 -30.776 1.00 54.69 187 GLN A CA 1
ATOM 1484 C C . GLN A 1 187 ? 7.356 -35.249 -31.299 1.00 54.69 187 GLN A C 1
ATOM 1486 O O . GLN A 1 187 ? 6.668 -35.595 -32.254 1.00 54.69 187 GLN A O 1
ATOM 1491 N N . LYS A 1 188 ? 8.181 -36.095 -30.665 1.00 54.31 188 LYS A N 1
ATOM 1492 C CA . LYS A 1 188 ? 8.276 -37.525 -30.994 1.00 54.31 188 LYS A CA 1
ATOM 1493 C C . LYS A 1 188 ? 7.111 -38.329 -30.417 1.00 54.31 188 LYS A C 1
ATOM 1495 O O . LYS A 1 188 ? 6.540 -39.134 -31.144 1.00 54.31 188 LYS A O 1
ATOM 1500 N N . ASP A 1 189 ? 6.687 -38.028 -29.190 1.00 54.31 189 ASP A N 1
ATOM 1501 C CA . ASP A 1 189 ? 5.569 -38.738 -28.550 1.00 54.31 189 ASP A CA 1
ATOM 1502 C C . ASP A 1 189 ? 4.227 -38.500 -29.273 1.00 54.31 189 ASP A C 1
ATOM 1504 O O . ASP A 1 189 ? 3.415 -39.413 -29.400 1.00 54.31 189 ASP A O 1
ATOM 1508 N N . ASN A 1 190 ? 4.020 -37.306 -29.843 1.00 51.22 190 ASN A N 1
ATOM 1509 C CA . ASN A 1 190 ? 2.815 -36.990 -30.624 1.00 51.22 190 ASN A CA 1
ATOM 1510 C C . ASN A 1 190 ? 2.775 -37.648 -32.016 1.00 51.22 190 ASN A C 1
ATOM 1512 O O . ASN A 1 190 ? 1.697 -37.806 -32.580 1.00 51.22 190 ASN A O 1
ATOM 1516 N N . LEU A 1 191 ? 3.923 -38.030 -32.585 1.00 51.34 191 LEU A N 1
ATOM 1517 C CA . LEU A 1 191 ? 3.978 -38.713 -33.884 1.00 51.34 191 LEU A CA 1
ATOM 1518 C C . LEU A 1 191 ? 3.818 -40.235 -33.762 1.00 51.34 191 LEU A C 1
ATOM 1520 O O . LEU A 1 191 ? 3.512 -40.888 -34.752 1.00 51.34 191 LEU A O 1
ATOM 1524 N N . GLN A 1 192 ? 3.988 -40.795 -32.562 1.00 53.38 192 GLN A N 1
ATOM 1525 C CA . GLN A 1 192 ? 3.853 -42.232 -32.308 1.00 53.38 192 GLN A CA 1
ATOM 1526 C C . GLN A 1 192 ? 2.452 -42.655 -31.840 1.00 53.38 192 GLN A C 1
ATOM 1528 O O . GLN A 1 192 ? 2.171 -43.846 -31.800 1.00 53.38 192 GLN A O 1
ATOM 1533 N N . GLN A 1 193 ? 1.564 -41.700 -31.543 1.00 53.88 193 GLN A N 1
ATOM 1534 C CA . GLN A 1 193 ? 0.145 -41.947 -31.233 1.00 53.88 193 GLN A CA 1
ATOM 1535 C C . GLN A 1 193 ? -0.801 -41.693 -32.420 1.00 53.88 193 GLN A C 1
ATOM 1537 O O . GLN A 1 193 ? -2.013 -41.822 -32.272 1.00 53.88 193 GLN A O 1
ATOM 1542 N N . ALA A 1 194 ? -0.265 -41.324 -33.587 1.00 51.34 194 ALA A N 1
ATOM 1543 C CA . ALA A 1 194 ? -1.041 -41.008 -34.788 1.00 51.34 194 ALA A CA 1
ATOM 1544 C C . ALA A 1 194 ? -0.914 -42.066 -35.907 1.00 51.34 194 ALA A C 1
ATOM 1546 O O . ALA A 1 194 ? -1.210 -41.759 -37.062 1.00 51.34 194 ALA A O 1
ATOM 1547 N N . VAL A 1 195 ? -0.474 -43.289 -35.576 1.00 45.22 195 VAL A N 1
ATOM 1548 C CA . VAL A 1 195 ? -0.441 -44.454 -36.482 1.00 45.22 195 VAL A CA 1
ATOM 1549 C C . VAL A 1 195 ? -1.243 -45.594 -35.877 1.00 45.22 195 VAL A C 1
ATOM 1551 O O . VAL A 1 195 ? -0.980 -45.910 -34.696 1.00 45.22 195 VAL A O 1
#

Secondary structure (DSSP, 8-state):
--TT---HHHHHHHHHHHHHHHHHH--S-HHHHHHHHHHHHHHHHHHHHB-HHHHHHHHHHHHHHHHHH-PPTT---HHHHTSS--B-TTSHHHHHHHHHHHHTTS--TT----TT--PBPTTSPBBPHHHHHT---STT--SB---TTT--SSS-GGGSTT-----SS---SSSSHHHHHHHHHHHHHHHHS--